Protein AF-A0A7S2MLI5-F1 (afdb_monomer)

Sequence (222 aa):
LVSGPCREQRSAVAIRYRGVFVVCTHLDAYREVSRLAQLVDLASFIEEKHFGTESEKDEGNRTNESAGTTLSRSAKVVCPPSFEEGTGAKLNAVDKNVHAAACEPSIIGSAWGNVLICGDFNALRAKDYGEHEWADLHNRRAKAGIASATTVTQRLEACWGFKDCRSVAARAEGSVPTSIHGARVDYFWASPRFLRRFNVMRVAHVNFVERVTDHSLILCDV

Radius of gyration: 20.19 Å; Cα contacts (8 Å, |Δi|>4): 301; chains: 1; bounding box: 56×49×63 Å

Mean predicted aligned error: 10.04 Å

pLDDT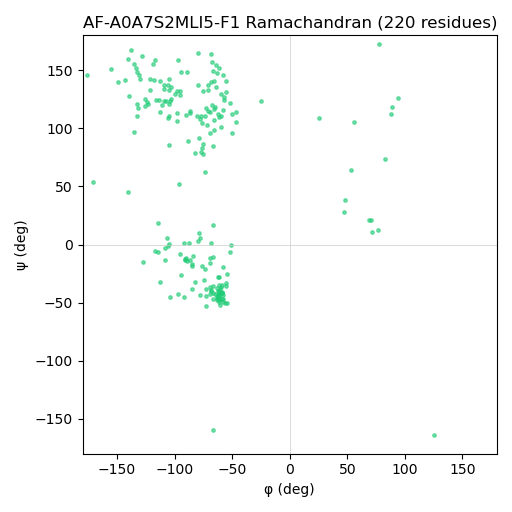: mean 78.55, std 23.34, range [30.78, 98.75]

Solvent-accessible surface area (backbone atoms only — not comparable to full-atom values): 13524 Å² total; per-residue (Å²): 134,85,82,68,86,77,85,83,79,63,63,55,52,75,50,80,56,98,83,31,40,40,33,42,37,55,40,45,62,55,44,67,70,55,28,52,52,52,51,52,52,49,52,54,49,50,52,54,63,67,60,64,66,72,72,78,75,68,86,78,82,79,87,80,87,81,95,73,89,80,84,82,81,83,79,79,84,76,79,77,80,84,79,80,80,79,82,80,88,80,91,68,80,83,74,87,68,71,67,79,69,78,68,72,80,58,86,50,52,79,65,55,54,35,34,37,39,32,41,40,52,43,32,31,56,71,91,80,48,56,78,66,57,43,54,53,42,44,55,53,30,50,77,72,65,29,55,81,42,38,65,63,47,49,42,39,40,74,50,48,45,28,40,54,40,56,82,64,21,78,37,69,41,64,64,78,45,29,34,79,76,65,39,43,28,60,49,46,35,32,23,62,51,26,60,76,77,44,58,43,52,32,22,37,39,45,77,56,68,78,86,81,45,65,49,38,50,76,48,77,43,100

Secondary structure (DSSP, 8-state):
----------SEEEEEETTEEEEEEE--SS-HHHHHHHHHHHHHHHHHHHHTTSSTTSTTS--S--------------PPPPP---------S--TTS--------GGGGT--SEEEEEE-----GGGS-HHHHHHHHHHHHHTT-----HHHHIIIIIS--EEHHHH-SEEES-S--BTTS---EEEEE-HHHHTT----EEEEEPPPTTT-SBPEEEEE-

Organism: NCBI:txid3111310

InterPro domains:
  IPR036691 Endonuclease/exonuclease/phosphatase superfamily [G3DSA:3.60.10.10] (6-222)
  IPR036691 Endonuclease/exonuclease/phosphatase superfamily [SSF56219] (4-220)

Foldseek 3Di:
DDDDPPPPPLQWDWDQDPQEIEIEGAFDQFDPVRLVVSLVVVVVVQCCVVPVPVPPPPPPDDDDDDDDDDDDDDDDPDDDDDDPPDDDDDPDDDCPPPDPPPLPQDVQQPVDTFYKYWYFSSEAAPVLDDPVRLVVLCVLCVVVNGHHHHNSVCCLCPRNVWDFLCVQEPEEEDQCDFFLSSGNRITMTTRPNNVVPDGFHYWYFADDDCVPDRGTDIDTDD

Structure (mmCIF, N/CA/C/O backbone):
data_AF-A0A7S2MLI5-F1
#
_entry.id   AF-A0A7S2MLI5-F1
#
loop_
_atom_site.group_PDB
_atom_site.id
_atom_site.type_symbol
_atom_site.label_atom_id
_atom_site.label_alt_id
_atom_site.label_comp_id
_atom_site.label_asym_id
_atom_site.label_entity_id
_atom_site.label_seq_id
_atom_site.pdbx_PDB_ins_code
_atom_site.Cartn_x
_atom_site.Cartn_y
_atom_site.Cartn_z
_atom_site.occupancy
_atom_site.B_iso_or_equiv
_atom_site.auth_seq_id
_atom_site.auth_comp_id
_atom_site.auth_asym_id
_atom_site.auth_atom_id
_atom_site.pdbx_PDB_model_num
ATOM 1 N N . LEU A 1 1 ? -22.831 32.450 -4.270 1.00 37.41 1 LEU A N 1
ATOM 2 C CA . LEU A 1 1 ? -22.193 31.301 -3.592 1.00 37.41 1 LEU A CA 1
ATOM 3 C C . LEU A 1 1 ? -20.713 31.620 -3.473 1.00 37.41 1 LEU A C 1
ATOM 5 O O . LEU A 1 1 ? -20.022 31.622 -4.480 1.00 37.41 1 LEU A O 1
ATOM 9 N N . VAL A 1 2 ? -20.272 32.039 -2.288 1.00 30.94 2 VAL A N 1
ATOM 10 C CA . VAL A 1 2 ? -18.869 32.382 -2.033 1.00 30.94 2 VAL A CA 1
ATOM 11 C C . VAL A 1 2 ? -18.111 31.068 -1.873 1.00 30.94 2 VAL A C 1
ATOM 13 O O . VAL A 1 2 ? -18.307 30.360 -0.889 1.00 30.94 2 VAL A O 1
ATOM 16 N N . SER A 1 3 ? -17.297 30.713 -2.864 1.00 35.22 3 SER A N 1
ATOM 17 C CA . SER A 1 3 ? -16.332 29.622 -2.762 1.00 35.22 3 SER A CA 1
ATOM 18 C C . SER A 1 3 ? -15.230 30.051 -1.794 1.00 35.22 3 SER A C 1
ATOM 20 O O . SER A 1 3 ? -14.306 30.775 -2.169 1.00 35.22 3 SER A O 1
ATOM 22 N N . GLY A 1 4 ? -15.351 29.658 -0.527 1.00 36.12 4 GLY A N 1
ATOM 23 C CA . GLY A 1 4 ? -14.218 29.706 0.394 1.00 36.12 4 GLY A CA 1
ATOM 24 C C . GLY A 1 4 ? -13.095 28.792 -0.117 1.00 36.12 4 GLY A C 1
ATOM 25 O O . GLY A 1 4 ? -13.385 27.821 -0.821 1.00 36.12 4 GLY A O 1
ATOM 26 N N . PRO A 1 5 ? -11.819 29.074 0.200 1.00 34.34 5 PRO A N 1
ATOM 27 C CA . PRO A 1 5 ? -10.723 28.202 -0.193 1.00 34.34 5 PRO A CA 1
ATOM 28 C C . PRO A 1 5 ? -10.929 26.836 0.463 1.00 34.34 5 PRO A C 1
ATOM 30 O O . PRO A 1 5 ? -10.804 26.693 1.680 1.00 34.34 5 PRO A O 1
ATOM 33 N N . CYS A 1 6 ? -11.254 25.832 -0.351 1.00 34.91 6 CYS A N 1
ATOM 34 C CA . CYS A 1 6 ? -11.138 24.441 0.041 1.00 34.91 6 CYS A CA 1
ATOM 35 C C . CYS A 1 6 ? -9.657 24.227 0.383 1.00 34.91 6 CYS A C 1
ATOM 37 O O . CYS A 1 6 ? -8.818 24.143 -0.511 1.00 34.91 6 CYS A O 1
ATOM 39 N N . ARG A 1 7 ? -9.294 24.217 1.673 1.00 37.19 7 ARG A N 1
ATOM 40 C CA . ARG A 1 7 ? -7.981 23.726 2.118 1.00 37.19 7 ARG A CA 1
ATOM 41 C C . ARG A 1 7 ? -7.993 22.202 2.008 1.00 37.19 7 ARG A C 1
ATOM 43 O O . ARG A 1 7 ? -7.905 21.486 3.000 1.00 37.19 7 ARG A O 1
ATOM 50 N N . GLU A 1 8 ? -8.163 21.716 0.787 1.00 43.38 8 GLU A N 1
ATOM 51 C CA . GLU A 1 8 ? -8.045 20.315 0.424 1.00 43.38 8 GLU A CA 1
ATOM 52 C C . GLU A 1 8 ? -6.560 20.031 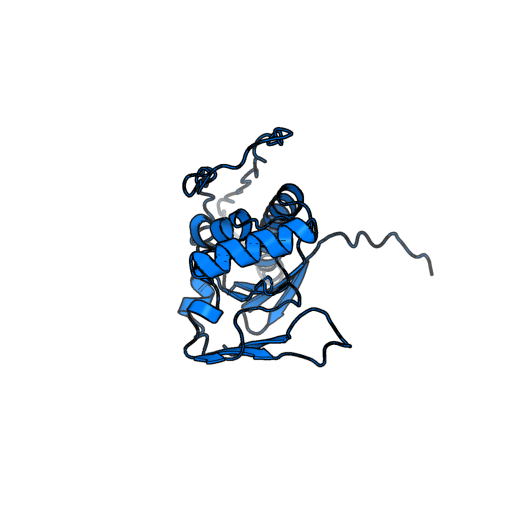0.233 1.00 43.38 8 GLU A C 1
ATOM 54 O O . GLU A 1 8 ? -6.007 20.072 -0.859 1.00 43.38 8 GLU A O 1
ATOM 59 N N . GLN A 1 9 ? -5.873 19.861 1.356 1.00 47.22 9 GLN A N 1
ATOM 60 C CA . GLN A 1 9 ? -4.480 19.435 1.354 1.00 47.22 9 GLN A CA 1
ATOM 61 C C . GLN A 1 9 ? -4.239 18.452 2.494 1.00 47.22 9 GLN A C 1
ATOM 63 O O . GLN A 1 9 ? -3.285 18.552 3.256 1.00 47.22 9 GLN A O 1
ATOM 68 N N . ARG A 1 10 ? -5.154 17.494 2.641 1.00 58.97 10 ARG A N 1
ATOM 69 C CA . ARG A 1 10 ? -4.856 16.242 3.328 1.00 58.97 10 ARG A CA 1
ATOM 70 C C . ARG A 1 10 ? -4.908 15.180 2.244 1.00 58.97 10 ARG A C 1
ATOM 72 O O . ARG A 1 10 ? -5.964 14.949 1.670 1.00 58.97 10 ARG A O 1
ATOM 79 N N . SER A 1 11 ? -3.769 14.568 1.943 1.00 83.50 11 SER A N 1
ATOM 80 C CA . SER A 1 11 ? -3.612 13.505 0.940 1.00 83.50 11 SER A CA 1
ATOM 81 C C . SER A 1 11 ? -4.335 12.203 1.313 1.00 83.50 11 SER A C 1
ATOM 83 O O . SER A 1 11 ? -4.016 11.149 0.772 1.00 83.50 11 SER A O 1
ATOM 85 N N . ALA A 1 12 ? -5.276 12.267 2.260 1.00 90.88 12 ALA A N 1
ATOM 86 C CA . ALA A 1 12 ? -5.985 11.137 2.810 1.00 90.88 12 ALA A CA 1
ATOM 87 C C . ALA A 1 12 ? -7.455 11.464 3.101 1.00 90.88 12 ALA A C 1
ATOM 89 O O . ALA A 1 12 ? -7.792 12.532 3.616 1.00 90.88 12 ALA A O 1
ATOM 90 N N . VAL A 1 13 ? -8.316 10.489 2.827 1.00 93.19 13 VAL A N 1
ATOM 91 C CA . VAL A 1 13 ? -9.743 10.484 3.160 1.00 93.19 13 VAL A CA 1
ATOM 92 C C . VAL A 1 13 ? -9.993 9.318 4.104 1.00 93.19 13 VAL A C 1
ATOM 94 O O . VAL A 1 13 ? -9.421 8.246 3.927 1.00 93.19 13 VAL A O 1
ATOM 97 N N . ALA A 1 14 ? -10.855 9.499 5.103 1.00 94.19 14 ALA A N 1
ATOM 98 C CA . ALA A 1 14 ? -11.204 8.420 6.016 1.00 94.19 14 ALA A CA 1
ATOM 99 C C . ALA A 1 14 ? -12.702 8.290 6.243 1.00 94.19 14 ALA A C 1
ATOM 101 O O . ALA A 1 14 ? -13.439 9.275 6.265 1.00 94.19 14 ALA A O 1
ATOM 102 N N . ILE A 1 15 ? -13.124 7.052 6.475 1.00 95.00 15 ILE A N 1
ATOM 103 C CA . ILE A 1 15 ? -14.485 6.694 6.854 1.00 95.00 15 ILE A CA 1
ATOM 104 C C . ILE A 1 15 ? -14.454 5.719 8.029 1.00 95.00 15 ILE A C 1
ATOM 106 O O . ILE A 1 15 ? -13.517 4.935 8.198 1.00 95.00 15 ILE A O 1
ATOM 110 N N . ARG A 1 16 ? -15.512 5.732 8.841 1.00 94.00 16 ARG A N 1
ATOM 111 C CA . ARG A 1 16 ? -15.741 4.704 9.857 1.00 94.00 16 ARG A CA 1
ATOM 112 C C . ARG A 1 16 ? -16.843 3.776 9.367 1.00 94.00 16 ARG A C 1
ATOM 114 O O . ARG A 1 16 ? -17.965 4.218 9.140 1.00 94.00 16 ARG A O 1
ATOM 121 N N . TYR A 1 17 ? -16.541 2.491 9.238 1.00 92.06 17 TYR A N 1
ATOM 122 C CA . TYR A 1 17 ? -17.495 1.483 8.787 1.00 92.06 17 TYR A CA 1
ATOM 123 C C . TYR A 1 17 ? -17.440 0.262 9.701 1.00 92.06 17 TYR A C 1
ATOM 125 O O . TYR A 1 17 ? -16.388 -0.344 9.874 1.00 92.06 17 TYR A O 1
ATOM 133 N N . ARG A 1 18 ? -18.570 -0.084 10.334 1.00 92.62 18 ARG A N 1
ATOM 134 C CA . ARG A 1 18 ? -18.704 -1.251 11.235 1.00 92.62 18 ARG A CA 1
ATOM 135 C C . ARG A 1 18 ? -17.594 -1.373 12.298 1.00 92.62 18 ARG A C 1
ATOM 137 O O . ARG A 1 18 ? -17.139 -2.465 12.623 1.00 92.62 18 ARG A O 1
ATOM 144 N N . GLY A 1 19 ? -17.160 -0.243 12.859 1.00 91.06 19 GLY A N 1
ATOM 145 C CA . GLY A 1 19 ? -16.103 -0.209 13.878 1.00 91.06 19 GLY A CA 1
ATOM 146 C C . GLY A 1 19 ? -14.680 -0.397 13.337 1.00 91.06 19 GLY A C 1
ATOM 147 O O . GLY A 1 19 ? -13.764 -0.611 14.133 1.00 91.06 19 GLY A O 1
ATOM 148 N N . VAL A 1 20 ? -14.499 -0.312 12.017 1.00 95.62 20 VAL A N 1
ATOM 149 C CA . VAL A 1 20 ? -13.213 -0.186 11.322 1.00 95.62 20 VAL A CA 1
ATOM 150 C C . VAL A 1 20 ? -13.042 1.261 10.874 1.00 95.62 20 VAL A C 1
ATOM 152 O O . VAL A 1 20 ? -13.979 1.873 10.356 1.00 95.62 20 VAL A O 1
ATOM 155 N N . PHE A 1 21 ? -11.851 1.808 11.077 1.00 96.06 21 PHE A N 1
ATOM 156 C CA . PHE A 1 21 ? -11.442 3.100 10.550 1.00 96.06 21 PHE A CA 1
ATOM 157 C C . PHE A 1 21 ? -10.633 2.870 9.272 1.00 96.06 21 PHE A C 1
ATOM 159 O O . PHE A 1 21 ? -9.507 2.377 9.328 1.00 96.06 21 PHE A O 1
ATOM 166 N N . VAL A 1 22 ? -11.245 3.157 8.124 1.00 96.88 22 VAL A N 1
ATOM 167 C CA . VAL A 1 22 ? -10.640 2.953 6.804 1.00 96.88 22 VAL A CA 1
ATOM 168 C C . VAL A 1 22 ? -10.097 4.281 6.313 1.00 96.88 22 VAL A C 1
ATOM 170 O O . VAL A 1 22 ? -10.823 5.274 6.314 1.00 96.88 22 VAL A O 1
ATOM 173 N N . VAL A 1 23 ? -8.839 4.293 5.887 1.00 96.75 23 VAL A N 1
ATOM 174 C CA . VAL A 1 23 ? -8.132 5.487 5.429 1.00 96.75 23 VAL A CA 1
ATOM 175 C C . VAL A 1 23 ? -7.578 5.222 4.039 1.00 96.75 23 VAL A C 1
ATOM 177 O O . VAL A 1 23 ? -6.766 4.324 3.871 1.00 96.75 23 VAL A O 1
ATOM 180 N N . CYS A 1 24 ? -8.002 5.994 3.047 1.00 97.19 24 CYS A N 1
ATOM 181 C CA . CYS A 1 24 ? -7.422 5.975 1.710 1.00 97.19 24 CYS A CA 1
ATOM 182 C C . CYS A 1 24 ? -6.420 7.125 1.599 1.00 97.19 24 CYS A C 1
ATOM 184 O O . CYS A 1 24 ? -6.764 8.239 1.989 1.00 97.19 24 CYS A O 1
ATOM 186 N N . THR A 1 25 ? -5.211 6.880 1.102 1.00 96.38 25 THR A N 1
ATOM 187 C CA . THR A 1 25 ? -4.156 7.891 0.955 1.00 96.38 25 THR A CA 1
ATOM 188 C C . THR A 1 25 ? -3.472 7.796 -0.405 1.00 96.38 25 THR A C 1
ATOM 190 O O . THR A 1 25 ? -3.444 6.732 -1.019 1.00 96.38 25 THR A O 1
ATOM 193 N N . HIS A 1 26 ? -2.895 8.903 -0.859 1.00 95.69 26 HIS A N 1
ATOM 194 C CA . HIS A 1 26 ? -2.026 8.943 -2.030 1.00 95.69 26 HIS A CA 1
ATOM 195 C C . HIS A 1 26 ? -0.748 9.713 -1.690 1.00 95.69 26 HIS A C 1
ATOM 197 O O . HIS A 1 26 ? -0.800 10.904 -1.373 1.00 95.69 26 HIS A O 1
ATOM 203 N N . LEU A 1 27 ? 0.407 9.049 -1.746 1.00 94.25 27 LEU A N 1
ATOM 204 C CA . LEU A 1 27 ? 1.700 9.656 -1.424 1.00 94.25 27 LEU A CA 1
ATOM 205 C C . LEU A 1 27 ? 2.438 10.129 -2.685 1.00 94.25 27 LEU A C 1
ATOM 207 O O . LEU A 1 27 ? 2.176 9.675 -3.796 1.00 94.25 27 LEU A O 1
ATOM 211 N N . ASP A 1 28 ? 3.373 11.058 -2.503 1.00 91.06 28 ASP A N 1
ATOM 212 C CA . ASP A 1 28 ? 4.179 11.667 -3.561 1.00 91.06 28 ASP A CA 1
ATOM 213 C C . ASP A 1 28 ? 4.923 10.615 -4.406 1.00 91.06 28 ASP A C 1
ATOM 215 O O . ASP A 1 28 ? 5.600 9.723 -3.886 1.00 91.06 28 ASP A O 1
ATOM 219 N N . ALA A 1 29 ? 4.821 10.725 -5.730 1.00 87.06 29 ALA A N 1
ATOM 220 C CA . ALA A 1 29 ? 5.419 9.764 -6.652 1.00 87.06 29 ALA A CA 1
ATOM 221 C C . ALA A 1 29 ? 6.945 9.890 -6.770 1.00 87.06 29 ALA A C 1
ATOM 223 O O . ALA A 1 29 ? 7.651 8.895 -6.959 1.00 87.06 29 ALA A O 1
ATOM 224 N N . TYR A 1 30 ? 7.488 11.089 -6.597 1.00 85.69 30 TYR A N 1
ATOM 225 C CA . TYR A 1 30 ? 8.841 11.420 -7.028 1.00 85.69 30 TYR A CA 1
ATOM 226 C C . TYR A 1 30 ? 9.827 11.480 -5.865 1.00 85.69 30 TYR A C 1
ATOM 228 O O . TYR A 1 30 ? 10.917 10.911 -5.948 1.00 85.69 30 TYR A O 1
ATOM 236 N N . ARG A 1 31 ? 9.450 12.132 -4.763 1.00 88.69 31 ARG A N 1
ATOM 237 C CA . ARG A 1 31 ? 10.373 12.500 -3.684 1.00 88.69 31 ARG A CA 1
ATOM 238 C C . ARG A 1 31 ? 10.093 11.704 -2.420 1.00 88.69 31 ARG A C 1
ATOM 240 O O . ARG A 1 31 ? 9.033 11.815 -1.809 1.00 88.69 31 ARG A O 1
ATOM 247 N N . GLU A 1 32 ? 11.089 10.947 -1.971 1.00 89.56 32 GLU A N 1
ATOM 248 C CA . GLU A 1 32 ? 10.984 10.168 -0.735 1.00 89.56 32 GLU A CA 1
ATOM 249 C C . GLU A 1 32 ? 10.766 11.052 0.498 1.00 89.56 32 GLU A C 1
ATOM 251 O O . GLU A 1 32 ? 9.922 10.731 1.332 1.00 89.56 32 GLU A O 1
ATOM 256 N N . VAL A 1 33 ? 11.443 12.201 0.571 1.00 90.12 33 VAL A N 1
ATOM 257 C CA . VAL A 1 33 ? 11.261 13.174 1.660 1.00 90.12 33 VAL A CA 1
ATOM 258 C C . VAL A 1 33 ? 9.802 13.637 1.755 1.00 90.12 33 VAL A C 1
ATOM 260 O O . VAL A 1 33 ? 9.240 13.662 2.850 1.00 90.12 33 VAL A O 1
ATOM 263 N N . SER A 1 34 ? 9.158 13.925 0.616 1.00 91.25 34 SER A N 1
ATOM 264 C CA . SER A 1 34 ? 7.735 14.289 0.570 1.00 91.25 34 SER A CA 1
ATOM 265 C C . SER A 1 34 ? 6.845 13.150 1.070 1.00 91.25 34 SER A C 1
ATOM 267 O O . SER A 1 34 ? 5.982 13.383 1.916 1.00 91.25 34 SER A O 1
ATOM 269 N N . ARG A 1 35 ? 7.084 11.908 0.618 1.00 92.38 35 ARG A N 1
ATOM 270 C CA . ARG A 1 35 ? 6.324 10.732 1.081 1.00 92.38 35 ARG A CA 1
ATOM 271 C C . ARG A 1 35 ? 6.425 10.532 2.589 1.00 92.38 35 ARG A C 1
ATOM 273 O O . ARG A 1 35 ? 5.435 10.202 3.236 1.00 92.38 35 ARG A O 1
ATOM 280 N N . LEU A 1 36 ? 7.615 10.717 3.160 1.00 91.75 36 LEU A N 1
ATOM 281 C CA . LEU A 1 36 ? 7.835 10.562 4.598 1.00 91.75 36 LEU A CA 1
ATOM 282 C C . LEU A 1 36 ? 7.127 11.652 5.407 1.00 91.75 36 LEU A C 1
ATOM 284 O O . LEU A 1 36 ? 6.541 11.332 6.440 1.00 91.75 36 LEU A O 1
ATOM 288 N N . ALA A 1 37 ? 7.134 12.901 4.935 1.00 90.69 37 ALA A N 1
ATOM 289 C CA . ALA A 1 37 ? 6.366 13.979 5.556 1.00 90.69 37 ALA A CA 1
ATOM 290 C C . ALA A 1 37 ? 4.859 13.672 5.532 1.00 90.69 37 ALA A C 1
ATOM 292 O O . ALA A 1 37 ? 4.208 13.687 6.573 1.00 90.69 37 ALA A O 1
ATOM 293 N N . GLN A 1 38 ? 4.334 13.254 4.377 1.00 92.81 38 GLN A N 1
ATOM 294 C CA . GLN A 1 38 ? 2.931 12.855 4.234 1.00 92.81 38 GLN A CA 1
ATOM 295 C C . GLN A 1 38 ? 2.560 11.651 5.112 1.00 92.81 38 GLN A C 1
ATOM 297 O O . GLN A 1 38 ? 1.446 11.582 5.623 1.00 92.81 38 GLN A O 1
ATOM 302 N N . LEU A 1 39 ? 3.479 10.703 5.322 1.00 93.12 39 LEU A N 1
ATOM 303 C CA . LEU A 1 39 ? 3.259 9.577 6.231 1.00 93.12 39 LEU A CA 1
ATOM 304 C C . LEU A 1 39 ? 3.150 10.040 7.698 1.00 93.12 39 LEU A C 1
ATOM 306 O O . LEU A 1 39 ? 2.358 9.487 8.458 1.00 93.12 39 LEU A O 1
ATOM 310 N N . VAL A 1 40 ? 3.912 11.059 8.105 1.00 91.38 40 VAL A N 1
ATOM 311 C CA . VAL A 1 40 ? 3.800 11.670 9.444 1.00 91.38 40 VAL A CA 1
ATOM 312 C C . VAL A 1 40 ? 2.481 12.436 9.592 1.00 91.38 40 VAL A C 1
ATOM 314 O O . VAL A 1 40 ? 1.796 12.291 10.610 1.00 91.38 40 VAL A O 1
ATOM 317 N N . ASP A 1 41 ? 2.079 13.183 8.564 1.00 90.62 41 ASP A N 1
ATOM 318 C CA . ASP A 1 41 ? 0.782 13.869 8.535 1.00 90.62 41 ASP A CA 1
ATOM 319 C C . ASP A 1 41 ? -0.379 12.866 8.607 1.00 90.62 41 ASP A C 1
ATOM 321 O O . ASP A 1 41 ? -1.349 13.081 9.336 1.00 90.62 41 ASP A O 1
ATOM 325 N N . LEU A 1 42 ? -0.255 11.728 7.914 1.00 92.25 42 LEU A N 1
ATOM 326 C CA . LEU A 1 42 ? -1.224 10.635 7.949 1.00 92.25 42 LEU A CA 1
ATOM 327 C C . LEU A 1 42 ? -1.372 10.045 9.355 1.00 92.25 42 LEU A C 1
ATOM 329 O O . LEU A 1 42 ? -2.496 9.817 9.795 1.00 92.25 42 LEU A O 1
ATOM 333 N N . ALA A 1 43 ? -0.268 9.818 10.075 1.00 91.56 43 ALA A N 1
ATOM 334 C CA . ALA A 1 43 ? -0.327 9.348 11.461 1.00 91.56 43 ALA A CA 1
ATOM 335 C C . ALA A 1 43 ? -1.118 10.319 12.343 1.00 91.56 43 ALA A C 1
ATOM 337 O O . ALA A 1 43 ? -2.060 9.914 13.022 1.00 91.56 43 ALA A O 1
ATOM 338 N N . SER A 1 44 ? -0.779 11.607 12.254 1.00 90.00 44 SER A N 1
ATOM 339 C CA . SER A 1 44 ? -1.427 12.671 13.028 1.00 90.00 44 SER A CA 1
ATOM 340 C C . SER A 1 44 ? -2.920 12.770 12.696 1.00 90.00 44 SER A C 1
ATOM 342 O O . SER A 1 44 ? -3.762 12.904 13.582 1.00 90.00 44 SER A O 1
ATOM 344 N N . PHE A 1 45 ? -3.270 12.633 11.414 1.00 90.25 45 PHE A N 1
ATOM 345 C CA . PHE A 1 45 ? -4.653 12.587 10.947 1.00 90.25 45 PHE A CA 1
ATOM 346 C C . PHE A 1 45 ? -5.429 11.392 11.517 1.00 90.25 45 PHE A C 1
ATOM 348 O O . PHE A 1 45 ? -6.576 11.549 11.946 1.00 90.25 45 PHE A O 1
ATOM 355 N N . ILE A 1 46 ? -4.819 10.203 11.535 1.00 90.81 46 ILE A N 1
ATOM 356 C CA . ILE A 1 46 ? -5.441 9.001 12.098 1.00 90.81 46 ILE A CA 1
ATOM 357 C C . ILE A 1 46 ? -5.685 9.190 13.592 1.00 90.81 46 ILE A C 1
ATOM 359 O O . ILE A 1 46 ? -6.780 8.886 14.054 1.00 90.81 46 ILE A O 1
ATOM 363 N N . GLU A 1 47 ? -4.719 9.721 14.338 1.00 88.69 47 GLU A N 1
ATOM 364 C CA . GLU A 1 47 ? -4.876 9.987 15.770 1.00 88.69 47 GLU A CA 1
ATOM 365 C C . GLU A 1 47 ? -6.009 10.988 16.045 1.00 88.69 47 GLU A C 1
ATOM 367 O O . GLU A 1 47 ? -6.913 10.690 16.830 1.00 88.69 47 GLU A O 1
ATOM 372 N N . GLU A 1 48 ? -6.020 12.123 15.337 1.00 88.12 48 GLU A N 1
ATOM 373 C CA . GLU A 1 48 ? -7.049 13.166 15.460 1.00 88.12 48 GLU A CA 1
ATOM 374 C C . GLU A 1 48 ? -8.459 12.585 15.250 1.00 88.12 48 GLU A C 1
ATOM 376 O O . GLU A 1 48 ? -9.364 12.784 16.063 1.00 88.12 48 GLU A O 1
ATOM 381 N N . LYS A 1 49 ? -8.659 11.828 14.164 1.00 85.62 49 LYS A N 1
ATOM 382 C CA . LYS A 1 49 ? -9.985 11.328 13.770 1.00 85.62 49 LYS A CA 1
ATOM 383 C C . LYS A 1 49 ? -10.414 10.063 14.503 1.00 85.62 49 LYS A C 1
ATOM 385 O O . LYS A 1 49 ? -11.611 9.863 14.734 1.00 85.62 49 LYS A O 1
ATOM 390 N N . HIS A 1 50 ? -9.471 9.195 14.854 1.00 82.06 50 HIS A N 1
ATOM 391 C CA . HIS A 1 50 ? -9.783 7.949 15.539 1.00 82.06 50 HIS A CA 1
ATOM 392 C C . HIS A 1 50 ? -10.173 8.202 16.999 1.00 82.06 50 HIS A C 1
ATOM 394 O O . HIS A 1 50 ? -11.169 7.634 17.452 1.00 82.06 50 HIS A O 1
ATOM 400 N N . PHE A 1 51 ? -9.432 9.061 17.711 1.00 79.12 51 PHE A N 1
ATOM 401 C CA . PHE A 1 51 ? -9.633 9.304 19.144 1.00 79.12 51 PHE A CA 1
ATOM 402 C C . PHE A 1 51 ? -10.543 10.499 19.452 1.00 79.12 51 PHE A C 1
ATOM 404 O O . PHE A 1 51 ? -11.220 10.484 20.474 1.00 79.12 51 PHE A O 1
ATOM 411 N N . GLY A 1 52 ? -10.639 11.496 18.566 1.00 72.81 52 GLY A N 1
ATOM 412 C CA . GLY A 1 52 ? -11.452 12.695 18.817 1.00 72.81 52 GLY A CA 1
ATOM 413 C C . GLY A 1 52 ? -12.971 12.474 18.822 1.00 72.81 52 GLY A C 1
ATOM 414 O O . GLY A 1 52 ? -13.712 13.359 19.226 1.00 72.81 52 GLY A O 1
ATOM 415 N N . THR A 1 53 ? -13.463 11.311 18.384 1.00 60.97 53 THR A N 1
ATOM 416 C CA . THR A 1 53 ? -14.910 11.048 18.246 1.00 60.97 53 THR A CA 1
ATOM 417 C C . THR A 1 53 ? -15.551 10.349 19.447 1.00 60.97 53 THR A C 1
ATOM 419 O O . THR A 1 53 ? -16.775 10.232 19.483 1.00 60.97 53 THR A O 1
ATOM 422 N N . GLU A 1 54 ? -14.773 9.885 20.431 1.00 63.31 54 GLU A N 1
ATOM 423 C CA . GLU A 1 54 ? -15.335 9.218 21.620 1.00 63.31 54 GLU A CA 1
ATOM 424 C C . GLU A 1 54 ? -15.771 10.200 22.719 1.00 63.31 54 GLU A C 1
ATOM 426 O O . GLU A 1 54 ? -16.583 9.836 23.563 1.00 63.31 54 GLU A O 1
ATOM 431 N N . SER A 1 55 ? -15.318 11.456 22.685 1.00 58.47 55 SER A N 1
ATOM 432 C CA . SER A 1 55 ? -15.610 12.454 23.724 1.00 58.47 55 SER A CA 1
ATOM 433 C C . SER A 1 55 ? -16.942 13.202 23.566 1.00 58.47 55 SER A C 1
ATOM 435 O O . SER A 1 55 ? -17.433 13.747 24.545 1.00 58.47 55 SER A O 1
ATOM 437 N N . GLU A 1 56 ? -17.569 13.220 22.385 1.00 57.91 56 GLU A N 1
ATOM 438 C CA . GLU A 1 56 ? -18.750 14.077 22.129 1.00 57.91 56 GLU A CA 1
ATOM 439 C C . GLU A 1 56 ? -20.115 13.410 22.395 1.00 57.91 56 GLU A C 1
ATOM 441 O O . GLU A 1 56 ? -21.154 14.031 22.183 1.00 57.91 56 GLU A O 1
ATOM 446 N N . LYS A 1 57 ? -20.164 12.150 22.852 1.00 56.84 57 LYS A N 1
ATOM 447 C CA . LYS A 1 57 ? -21.444 11.436 23.068 1.00 56.84 57 LYS A CA 1
ATOM 448 C C . LYS A 1 57 ? -21.873 11.257 24.523 1.00 56.84 57 LYS A C 1
ATOM 450 O O . LYS A 1 57 ? -22.966 10.744 24.741 1.00 56.84 57 LYS A O 1
ATOM 455 N N . ASP A 1 58 ? -21.081 11.721 25.488 1.00 56.66 58 ASP A N 1
ATOM 456 C CA . ASP A 1 58 ? -21.387 11.560 26.920 1.00 56.66 58 ASP A CA 1
ATOM 457 C C . ASP A 1 58 ? -21.898 12.838 27.619 1.00 56.66 58 ASP A C 1
ATOM 459 O O . ASP A 1 58 ? -22.269 12.786 28.791 1.00 56.66 58 ASP A O 1
ATOM 463 N N . GLU A 1 59 ? -22.033 13.972 26.920 1.00 55.72 59 GLU A N 1
ATOM 464 C CA . GLU A 1 59 ? -22.564 15.223 27.509 1.00 55.72 59 GLU A CA 1
ATOM 465 C C . GLU A 1 59 ? -24.100 15.270 27.637 1.00 55.72 59 GLU A C 1
ATOM 467 O O . GLU A 1 59 ? -24.688 16.297 27.968 1.00 55.72 59 GLU A O 1
ATOM 472 N N . GLY A 1 60 ? -24.775 14.141 27.418 1.00 54.66 60 GLY A N 1
ATOM 473 C CA . GLY A 1 60 ? -26.229 14.079 27.339 1.00 54.66 60 GLY A CA 1
ATOM 474 C C . GLY A 1 60 ? -26.976 13.457 28.516 1.00 54.66 60 GLY A C 1
ATOM 475 O O . GLY A 1 60 ? -28.170 13.272 28.332 1.00 54.66 60 GLY A O 1
ATOM 476 N N . ASN A 1 61 ? -26.369 13.068 29.656 1.00 55.59 61 ASN A N 1
ATOM 477 C CA . ASN A 1 61 ? -27.155 12.662 30.848 1.00 55.59 61 ASN A CA 1
ATOM 478 C C . ASN A 1 61 ? -26.366 12.449 32.170 1.00 55.59 61 ASN A C 1
ATOM 480 O O . ASN A 1 61 ? -26.474 11.382 32.780 1.00 55.59 61 ASN A O 1
ATOM 484 N N . ARG A 1 62 ? -25.563 13.408 32.657 1.00 51.03 62 ARG A N 1
ATOM 485 C CA . ARG A 1 62 ? -24.985 13.301 34.019 1.00 51.03 62 ARG A CA 1
ATOM 486 C C . ARG A 1 62 ? -25.064 14.600 34.810 1.00 51.03 62 ARG A C 1
ATOM 488 O O . ARG A 1 62 ? -24.187 15.452 34.742 1.00 51.03 62 ARG A O 1
ATOM 495 N N . THR A 1 63 ? -26.100 14.692 35.635 1.00 58.97 63 THR A N 1
ATOM 496 C CA . THR A 1 63 ? -26.047 15.435 36.893 1.00 58.97 63 THR A CA 1
ATOM 497 C C . THR A 1 63 ? -25.256 14.633 37.933 1.00 58.97 63 THR A C 1
ATOM 499 O O . THR A 1 63 ? -25.558 13.463 38.161 1.00 58.97 63 THR A O 1
ATOM 502 N N . ASN A 1 64 ? -24.331 15.332 38.593 1.00 50.47 64 ASN A N 1
ATOM 503 C CA . ASN A 1 64 ? -23.687 15.064 39.887 1.00 50.47 64 ASN A CA 1
ATOM 504 C C . ASN A 1 64 ? -22.408 14.197 39.947 1.00 50.47 64 ASN A C 1
ATOM 506 O O . ASN A 1 64 ? -22.416 12.986 39.768 1.00 50.47 64 ASN A O 1
ATOM 510 N N . GLU A 1 65 ? -21.336 14.917 40.309 1.00 53.41 65 GLU A N 1
ATOM 511 C CA . GLU A 1 65 ? -20.238 14.583 41.231 1.00 53.41 65 GLU A CA 1
ATOM 512 C C . GLU A 1 65 ? -19.410 13.304 41.004 1.00 53.41 65 GLU A C 1
ATOM 514 O O . GLU A 1 65 ? -19.772 12.203 41.400 1.00 53.41 65 GLU A O 1
ATOM 519 N N . SER A 1 66 ? -18.177 13.478 40.518 1.00 45.72 66 SER A N 1
ATOM 520 C CA . SER A 1 66 ? -16.970 13.178 41.315 1.00 45.72 66 SER A CA 1
ATOM 521 C C . SER A 1 66 ? -15.693 13.561 40.556 1.00 45.72 66 SER A C 1
ATOM 523 O O . SER A 1 66 ? -15.621 13.502 39.330 1.00 45.72 66 SER A O 1
ATOM 525 N N . ALA A 1 67 ? -14.690 14.007 41.312 1.00 52.22 67 ALA A N 1
ATOM 526 C CA . ALA A 1 67 ? -13.393 14.456 40.826 1.00 52.22 67 ALA A CA 1
ATOM 527 C C . ALA A 1 67 ? -12.594 13.303 40.189 1.00 52.22 67 ALA A C 1
ATOM 529 O O . ALA A 1 67 ? -12.215 12.352 40.870 1.00 52.22 67 ALA A O 1
ATOM 530 N N . GLY A 1 68 ? -12.312 13.411 38.889 1.00 38.50 68 GLY A N 1
ATOM 531 C CA . GLY A 1 68 ? -11.493 12.464 38.131 1.00 38.50 68 GLY A CA 1
ATOM 532 C C . GLY A 1 68 ? -10.344 13.175 37.422 1.00 38.50 68 GLY A C 1
ATOM 533 O O . GLY A 1 68 ? -10.550 14.133 36.685 1.00 38.50 68 GLY A O 1
ATOM 534 N N . THR A 1 69 ? -9.123 12.714 37.676 1.00 39.53 69 THR A N 1
ATOM 535 C CA . THR A 1 69 ? -7.856 13.256 37.177 1.00 39.53 69 THR A CA 1
ATOM 536 C C . THR A 1 69 ? -7.752 13.186 35.648 1.00 39.53 69 THR A C 1
ATOM 538 O O . THR A 1 69 ? -7.618 12.107 35.073 1.00 39.53 69 THR A O 1
ATOM 541 N N . THR A 1 70 ? -7.752 14.342 34.982 1.00 31.91 70 THR A N 1
ATOM 542 C CA . THR A 1 70 ? -7.539 14.456 33.532 1.00 31.91 70 THR A CA 1
ATOM 543 C C . THR A 1 70 ? -6.057 14.273 33.191 1.00 31.91 70 THR A C 1
ATOM 545 O O . THR A 1 70 ? -5.240 15.171 33.390 1.00 31.91 70 THR A O 1
ATOM 548 N N . LEU A 1 71 ? -5.690 13.108 32.653 1.00 36.38 71 LEU A N 1
ATOM 549 C CA . LEU A 1 71 ? -4.372 12.873 32.056 1.00 36.38 71 LEU A CA 1
ATOM 550 C C . LEU A 1 71 ? -4.333 13.475 30.645 1.00 36.38 71 LEU A C 1
ATOM 552 O O . LEU A 1 71 ? -4.682 12.826 29.661 1.00 36.38 71 LEU A O 1
ATOM 556 N N . SER A 1 72 ? -3.894 14.730 30.554 1.00 31.77 72 SER A N 1
ATOM 557 C CA . SER A 1 72 ? -3.560 15.380 29.284 1.00 31.77 72 SER A CA 1
ATOM 558 C C . SER A 1 72 ? -2.294 14.747 28.697 1.00 31.77 72 SER A C 1
ATOM 560 O O . SER A 1 72 ? -1.214 14.834 29.282 1.00 31.77 72 SER A O 1
ATOM 562 N N . ARG A 1 73 ? -2.420 14.069 27.551 1.00 39.06 73 ARG A N 1
ATOM 563 C CA . ARG A 1 73 ? -1.291 13.501 26.799 1.00 39.06 73 ARG A CA 1
ATOM 564 C C . ARG A 1 73 ? -1.012 14.354 25.566 1.00 39.06 73 ARG A C 1
ATOM 566 O O . ARG A 1 73 ? -1.469 14.041 24.474 1.00 39.06 73 ARG A O 1
ATOM 573 N N . SER A 1 74 ? -0.220 15.407 25.737 1.00 31.83 74 SER A N 1
ATOM 574 C CA . SER A 1 74 ? 0.398 16.122 24.616 1.00 31.83 74 SER A CA 1
ATOM 575 C C . SER A 1 74 ? 1.736 15.465 24.278 1.00 31.83 74 SER A C 1
ATOM 577 O O . SER A 1 74 ? 2.772 15.838 24.825 1.00 31.83 74 SER A O 1
ATOM 579 N N . ALA A 1 75 ? 1.729 14.467 23.393 1.00 37.72 75 ALA A N 1
ATOM 580 C CA . ALA A 1 75 ? 2.959 13.991 22.767 1.00 37.72 75 ALA A CA 1
ATOM 581 C C . ALA A 1 75 ? 3.305 14.946 21.616 1.00 37.72 75 ALA A C 1
ATOM 583 O O . ALA A 1 75 ? 2.594 15.026 20.618 1.00 37.72 75 ALA A O 1
ATOM 584 N N . LYS A 1 76 ? 4.375 15.726 21.776 1.00 36.03 76 LYS A N 1
ATOM 585 C CA . LYS A 1 76 ? 4.866 16.629 20.733 1.00 36.03 76 LYS A CA 1
ATOM 586 C C . LYS A 1 76 ? 5.610 15.782 19.699 1.00 36.03 76 LYS A C 1
ATOM 588 O O . LYS A 1 76 ? 6.666 15.239 20.007 1.00 36.03 76 LYS A O 1
ATOM 593 N N . VAL A 1 77 ? 5.053 15.644 18.496 1.00 36.78 77 VAL A N 1
ATOM 594 C CA . VAL A 1 77 ? 5.746 15.011 17.365 1.00 36.78 77 VAL A CA 1
ATOM 595 C C . VAL A 1 77 ? 6.925 15.910 16.992 1.00 36.78 77 VAL A C 1
ATOM 597 O O . VAL A 1 77 ? 6.739 17.017 16.491 1.00 36.78 77 VAL A O 1
ATOM 600 N N . VAL A 1 78 ? 8.144 15.473 17.309 1.00 34.66 78 VAL A N 1
ATOM 601 C CA . VAL A 1 78 ? 9.375 16.159 16.902 1.00 34.66 78 VAL A CA 1
ATOM 602 C C . VAL A 1 78 ? 9.750 15.635 15.520 1.00 34.66 78 VAL A C 1
ATOM 604 O O . VAL A 1 78 ? 10.033 14.449 15.357 1.00 34.66 78 VAL A O 1
ATOM 607 N N . CYS A 1 79 ? 9.718 16.505 14.511 1.00 30.78 79 CYS A N 1
ATOM 608 C CA . CYS A 1 79 ? 10.231 16.171 13.186 1.00 30.78 79 CYS A CA 1
ATOM 609 C C . CYS A 1 79 ? 11.747 15.916 13.273 1.00 30.78 79 CYS A C 1
ATOM 611 O O . CYS A 1 79 ? 12.445 16.706 13.915 1.00 30.78 79 CYS A O 1
ATOM 613 N N . PRO A 1 80 ? 12.280 14.856 12.639 1.00 35.50 80 PRO A N 1
ATOM 614 C CA . PRO A 1 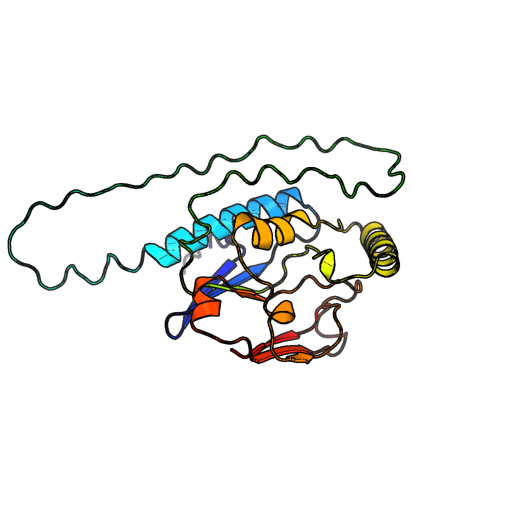80 ? 13.723 14.665 12.555 1.00 35.50 80 PRO A CA 1
ATOM 615 C C . PRO A 1 80 ? 14.374 15.795 11.735 1.00 35.50 80 PRO A C 1
ATOM 617 O O . PRO A 1 80 ? 13.702 16.407 10.897 1.00 35.50 80 PRO A O 1
ATOM 620 N N . PRO A 1 81 ? 15.669 16.087 11.964 1.00 33.59 81 PRO A N 1
ATOM 621 C CA . PRO A 1 81 ? 16.395 17.089 11.193 1.00 33.59 81 PRO A CA 1
ATOM 622 C C . PRO A 1 81 ? 16.385 16.742 9.699 1.00 33.59 81 PRO A C 1
ATOM 624 O O . PRO A 1 81 ? 16.402 15.573 9.311 1.00 33.59 81 PRO A O 1
ATOM 627 N N . SER A 1 82 ? 16.337 17.782 8.868 1.00 34.41 82 SER A N 1
ATOM 628 C CA . SER A 1 82 ? 16.384 17.702 7.409 1.00 34.41 82 SER A CA 1
ATOM 629 C C . SER A 1 82 ? 17.586 16.881 6.944 1.00 34.41 82 SER A C 1
ATOM 631 O O . SER A 1 82 ? 18.727 17.216 7.257 1.00 34.41 82 SER A O 1
ATOM 633 N N . PHE A 1 83 ? 17.320 15.810 6.199 1.00 38.56 83 PHE A N 1
ATOM 634 C CA . PHE A 1 83 ? 18.344 15.001 5.546 1.00 38.56 83 PHE A CA 1
ATOM 635 C C . PHE A 1 83 ? 18.898 15.800 4.359 1.00 38.56 83 PHE A C 1
ATOM 637 O O . PHE A 1 83 ? 18.141 16.143 3.449 1.00 38.56 83 PHE A O 1
ATOM 644 N N . GLU A 1 84 ? 20.188 16.137 4.372 1.00 35.22 84 GLU A N 1
ATOM 645 C CA . GLU A 1 84 ? 20.838 16.724 3.200 1.00 35.22 84 GLU A CA 1
ATOM 646 C C . GLU A 1 84 ? 21.049 15.624 2.151 1.00 35.22 84 GLU A C 1
ATOM 648 O O . GLU A 1 84 ? 21.826 14.688 2.348 1.00 35.22 84 GLU A O 1
ATOM 653 N N . GLU A 1 85 ? 20.314 15.707 1.040 1.00 41.97 85 GLU A N 1
ATOM 654 C CA . GLU A 1 85 ? 20.533 14.864 -0.137 1.00 41.97 85 GLU A CA 1
ATOM 655 C C . GLU A 1 85 ? 21.896 15.220 -0.747 1.00 41.97 85 GLU A C 1
ATOM 657 O O . GLU A 1 85 ? 22.040 16.196 -1.483 1.00 41.97 85 GLU A O 1
ATOM 662 N N . GLY A 1 86 ? 22.916 14.423 -0.420 1.00 36.75 86 GLY A N 1
ATOM 663 C CA . GLY A 1 86 ? 24.234 14.515 -1.036 1.00 36.75 86 GLY A CA 1
ATOM 664 C C . GLY A 1 86 ? 24.139 14.324 -2.550 1.00 36.75 86 GLY A C 1
ATOM 665 O O . GLY A 1 86 ? 23.771 13.259 -3.047 1.00 36.75 86 GLY A O 1
ATOM 666 N N . THR A 1 87 ? 24.477 15.369 -3.298 1.00 39.81 87 THR A N 1
ATOM 667 C CA . THR A 1 87 ? 24.523 15.349 -4.757 1.00 39.81 87 THR A CA 1
ATOM 668 C C . THR A 1 87 ? 25.702 14.517 -5.261 1.00 39.81 87 THR A C 1
ATOM 670 O O . THR A 1 87 ? 26.849 14.934 -5.142 1.00 39.81 87 THR A O 1
ATOM 673 N N . GLY A 1 88 ? 25.403 13.408 -5.938 1.00 38.97 88 GLY A N 1
ATOM 674 C CA . GLY A 1 88 ? 26.172 12.968 -7.104 1.00 38.97 88 GLY A CA 1
ATOM 675 C C . GLY A 1 88 ? 27.316 11.963 -6.899 1.00 38.97 88 GLY A C 1
ATOM 676 O O . GLY A 1 88 ? 28.320 12.236 -6.256 1.00 38.97 88 GLY A O 1
ATOM 677 N N . ALA A 1 89 ? 27.195 10.879 -7.674 1.00 42.72 89 ALA A N 1
ATOM 678 C CA . ALA A 1 89 ? 28.243 10.014 -8.225 1.00 42.72 89 ALA A CA 1
ATOM 679 C C . ALA A 1 89 ? 28.742 8.803 -7.399 1.00 42.72 89 ALA A C 1
ATOM 681 O O . ALA A 1 89 ? 29.425 8.923 -6.390 1.00 42.72 89 ALA A O 1
ATOM 682 N N . LYS A 1 90 ? 28.512 7.629 -8.020 1.00 37.41 90 LYS A N 1
ATOM 683 C CA . LYS A 1 90 ? 28.977 6.253 -7.732 1.00 37.41 90 LYS A CA 1
ATOM 684 C C . LYS A 1 90 ? 28.192 5.461 -6.677 1.00 37.41 90 LYS A C 1
ATOM 686 O O . LYS A 1 90 ? 28.704 5.128 -5.617 1.00 37.41 90 LYS A O 1
ATOM 691 N N . LEU A 1 91 ? 26.987 5.026 -7.058 1.00 42.19 91 LEU A N 1
ATOM 692 C CA . LEU A 1 91 ? 26.315 3.880 -6.435 1.00 42.19 91 LEU A CA 1
ATOM 693 C C . LEU A 1 91 ? 26.969 2.578 -6.928 1.00 42.19 91 LEU A C 1
ATOM 695 O O . LEU A 1 91 ? 26.551 1.989 -7.923 1.00 42.19 91 LEU A O 1
ATOM 699 N N . ASN A 1 92 ? 28.033 2.158 -6.246 1.00 37.75 92 ASN A N 1
ATOM 700 C CA . ASN A 1 92 ? 28.496 0.775 -6.292 1.00 37.75 92 ASN A CA 1
ATOM 701 C C . ASN A 1 92 ? 27.623 -0.071 -5.354 1.00 37.75 92 ASN A C 1
ATOM 703 O O . ASN A 1 92 ? 27.311 0.359 -4.253 1.00 37.75 92 ASN A O 1
ATOM 707 N N . ALA A 1 93 ? 27.252 -1.259 -5.832 1.00 40.25 93 ALA A N 1
ATOM 708 C CA . ALA A 1 93 ? 26.822 -2.447 -5.094 1.00 40.25 93 ALA A CA 1
ATOM 709 C C . ALA A 1 93 ? 26.197 -2.264 -3.688 1.00 40.25 93 ALA A C 1
ATOM 711 O O . ALA A 1 93 ? 26.896 -2.113 -2.696 1.00 40.25 93 ALA A O 1
ATOM 712 N N . VAL A 1 94 ? 24.881 -2.497 -3.620 1.00 44.44 94 VAL A N 1
ATOM 713 C CA . VAL A 1 94 ? 24.197 -3.172 -2.498 1.00 44.44 94 VAL A CA 1
ATOM 714 C C . VAL A 1 94 ? 24.480 -2.578 -1.109 1.00 44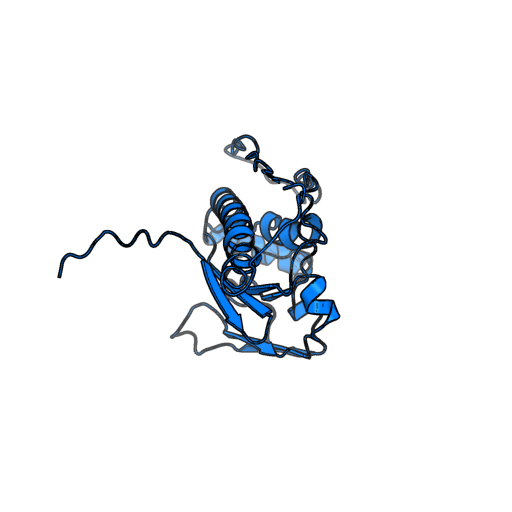.44 94 VAL A C 1
ATOM 716 O O . VAL A 1 94 ? 24.944 -3.271 -0.206 1.00 44.44 94 VAL A O 1
ATOM 719 N N . ASP A 1 95 ? 24.074 -1.330 -0.878 1.00 42.75 95 ASP A N 1
ATOM 720 C CA . ASP A 1 95 ? 23.827 -0.863 0.490 1.00 42.75 95 ASP A CA 1
ATOM 721 C C . ASP A 1 95 ? 22.500 -1.455 1.001 1.00 42.75 95 ASP A C 1
ATOM 723 O O . ASP A 1 95 ? 21.460 -0.805 1.076 1.00 42.75 95 ASP A O 1
ATOM 727 N N . LYS A 1 96 ? 22.540 -2.735 1.399 1.00 48.41 96 LYS A N 1
ATOM 728 C CA . LYS A 1 96 ? 21.529 -3.343 2.292 1.00 48.41 96 LYS A CA 1
ATOM 729 C C . LYS A 1 96 ? 21.604 -2.767 3.723 1.00 48.41 96 LYS A C 1
ATOM 731 O O . LYS A 1 96 ? 20.835 -3.185 4.581 1.00 48.41 96 LYS A O 1
ATOM 736 N N . ASN A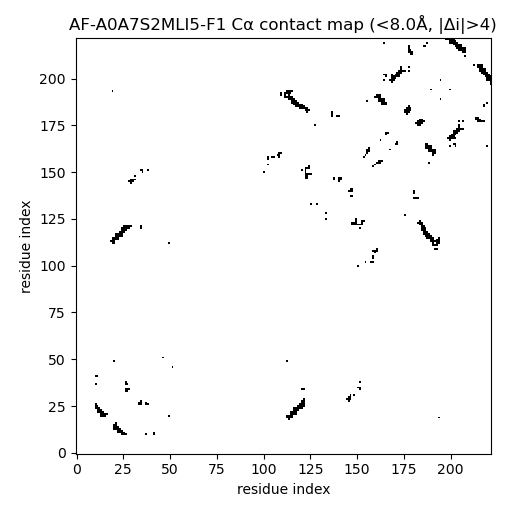 1 97 ? 22.506 -1.811 3.964 1.00 40.53 97 ASN A N 1
ATOM 737 C CA . ASN A 1 97 ? 22.795 -1.196 5.257 1.00 40.53 97 ASN A CA 1
ATOM 738 C C . ASN A 1 97 ? 22.434 0.294 5.334 1.00 40.53 97 ASN A C 1
ATOM 740 O O . ASN A 1 97 ? 22.897 0.968 6.255 1.00 40.53 97 ASN A O 1
ATOM 744 N N . VAL A 1 98 ? 21.589 0.823 4.435 1.00 48.59 98 VAL A N 1
ATOM 745 C CA . VAL A 1 98 ? 21.004 2.151 4.676 1.00 48.59 98 VAL A CA 1
ATOM 746 C C . VAL A 1 98 ? 20.223 2.069 5.980 1.00 48.59 98 VAL A C 1
ATOM 748 O O . VAL A 1 98 ? 19.235 1.343 6.090 1.00 48.59 98 VAL A O 1
ATOM 751 N N . HIS A 1 99 ? 20.786 2.757 6.968 1.00 47.38 99 HIS A N 1
ATOM 752 C CA . HIS A 1 99 ? 20.373 2.872 8.350 1.00 47.38 99 HIS A CA 1
ATOM 753 C C . HIS A 1 99 ? 18.882 2.614 8.530 1.00 47.38 99 HIS A C 1
ATOM 755 O O . HIS A 1 99 ? 18.056 3.313 7.944 1.00 47.38 99 HIS A O 1
ATOM 761 N N . ALA A 1 100 ? 18.549 1.649 9.394 1.00 48.56 100 ALA A N 1
ATOM 762 C CA . ALA A 1 100 ? 17.265 1.636 10.071 1.00 48.56 100 ALA A CA 1
ATOM 763 C C . ALA A 1 100 ? 17.087 3.037 10.661 1.00 48.56 100 ALA A C 1
ATOM 765 O O . ALA A 1 100 ? 17.693 3.344 11.687 1.00 48.56 100 ALA A O 1
ATOM 766 N N . ALA A 1 101 ? 16.372 3.911 9.941 1.00 52.31 101 ALA A N 1
ATOM 767 C CA . ALA A 1 101 ? 16.071 5.258 10.380 1.00 52.31 101 ALA A CA 1
ATOM 768 C C . ALA A 1 101 ? 15.524 5.077 11.781 1.00 52.31 101 ALA A C 1
ATOM 770 O O . ALA A 1 101 ? 14.518 4.376 11.921 1.00 52.31 101 ALA A O 1
ATOM 771 N N . ALA A 1 102 ? 16.288 5.555 12.773 1.00 54.03 102 ALA A N 1
ATOM 772 C CA . ALA A 1 102 ? 16.084 5.247 14.174 1.00 54.03 102 ALA A CA 1
ATOM 773 C C . ALA A 1 102 ? 14.600 5.423 14.438 1.00 54.03 102 ALA A C 1
ATOM 775 O O . ALA A 1 102 ? 14.055 6.527 14.365 1.00 54.03 102 ALA A O 1
ATOM 776 N N . CYS A 1 103 ? 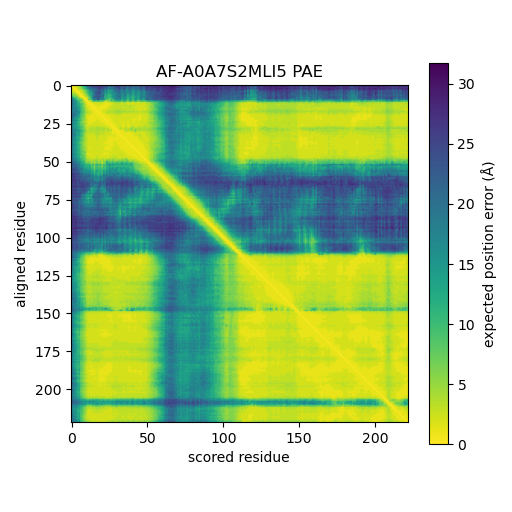13.932 4.285 14.565 1.00 56.94 103 CYS A N 1
ATOM 777 C CA . CYS A 1 103 ? 12.514 4.245 14.753 1.00 56.94 103 CYS A CA 1
ATOM 778 C C . CYS A 1 103 ? 12.363 4.646 16.207 1.00 56.94 103 CYS A C 1
ATOM 780 O O . CYS A 1 103 ? 12.377 3.782 17.078 1.00 56.94 103 CYS A O 1
ATOM 782 N N . GLU A 1 104 ? 12.373 5.958 16.466 1.00 58.41 104 GLU A N 1
ATOM 783 C CA . GLU A 1 104 ? 12.005 6.513 17.759 1.00 58.41 104 GLU A CA 1
ATOM 784 C C . GLU A 1 104 ? 10.712 5.789 18.115 1.00 58.41 104 GLU A C 1
ATOM 786 O O . GLU A 1 104 ? 9.752 5.888 17.336 1.00 58.41 104 GLU A O 1
ATOM 791 N N . PRO A 1 105 ? 10.711 4.950 19.167 1.00 50.78 105 PRO A N 1
ATOM 792 C CA . PRO A 1 105 ? 9.573 4.124 19.502 1.00 50.78 105 PRO A CA 1
ATOM 793 C C . PRO A 1 105 ? 8.458 5.064 19.937 1.00 50.78 105 PRO A C 1
ATOM 795 O O . PRO A 1 105 ? 8.266 5.361 21.113 1.00 50.78 105 PRO A O 1
ATOM 798 N N . SER A 1 106 ? 7.712 5.572 18.960 1.00 53.00 106 SER A N 1
ATOM 799 C CA . SER A 1 106 ? 6.470 6.255 19.219 1.00 53.00 106 SER A CA 1
ATOM 800 C C . SER A 1 106 ? 5.605 5.227 19.930 1.00 53.00 106 SER A C 1
ATOM 802 O O . SER A 1 106 ? 5.461 4.097 19.457 1.00 53.00 106 SER A O 1
ATOM 804 N N . ILE A 1 107 ? 5.040 5.629 21.063 1.00 53.31 107 ILE A N 1
ATOM 805 C CA . ILE A 1 107 ? 4.176 4.881 21.997 1.00 53.31 107 ILE A CA 1
ATOM 806 C C . ILE A 1 107 ? 2.981 4.166 21.302 1.00 53.31 107 ILE A C 1
ATOM 808 O O . ILE A 1 107 ? 2.194 3.458 21.924 1.00 53.31 107 ILE A O 1
ATOM 812 N N . ILE A 1 108 ? 2.851 4.307 19.986 1.00 58.72 108 ILE A N 1
ATOM 813 C CA . ILE A 1 108 ? 1.697 3.999 19.159 1.00 58.72 108 ILE A CA 1
ATOM 814 C C . ILE A 1 108 ? 1.669 2.530 18.685 1.00 58.72 108 ILE A C 1
ATOM 816 O O . ILE A 1 108 ? 0.617 2.047 18.274 1.00 58.72 108 ILE A O 1
ATOM 820 N N . GLY A 1 109 ? 2.760 1.759 18.814 1.00 56.12 109 GLY A N 1
ATOM 821 C CA . GLY A 1 109 ? 2.851 0.381 18.287 1.00 56.12 109 GLY A CA 1
ATOM 822 C C . GLY A 1 109 ? 1.744 -0.594 18.742 1.00 56.12 109 GLY A C 1
ATOM 823 O O . GLY A 1 109 ? 1.414 -1.533 18.019 1.00 56.12 109 GLY A O 1
ATOM 824 N N . SER A 1 110 ? 1.108 -0.363 19.897 1.00 57.66 110 SER A N 1
ATOM 825 C CA . SER A 1 110 ? -0.037 -1.152 20.389 1.00 57.66 110 SER A CA 1
ATOM 826 C C . SER A 1 110 ? -1.358 -0.374 20.484 1.00 57.66 110 SER A C 1
ATOM 828 O O . SER A 1 110 ? -2.401 -0.983 20.743 1.00 57.66 110 SER A O 1
ATOM 830 N N . ALA A 1 111 ? -1.334 0.943 20.255 1.00 76.94 111 ALA A N 1
ATOM 831 C CA . ALA A 1 111 ? -2.471 1.840 20.473 1.00 76.94 111 ALA A CA 1
ATOM 832 C C . ALA A 1 111 ? -3.389 1.980 19.253 1.00 76.94 111 ALA A C 1
ATOM 834 O O . ALA A 1 111 ? -4.509 2.473 19.389 1.00 76.94 111 ALA A O 1
ATOM 835 N N . TRP A 1 112 ? -2.951 1.540 18.070 1.00 85.56 112 TRP A N 1
ATOM 836 C CA . TRP A 1 112 ? -3.797 1.598 16.884 1.00 85.56 112 TRP A CA 1
ATOM 837 C C . TRP A 1 112 ? -5.106 0.831 17.118 1.00 85.56 112 TRP A C 1
ATOM 839 O O . TRP A 1 112 ? -5.110 -0.344 17.505 1.00 85.56 112 TRP A O 1
ATOM 849 N N . GLY A 1 113 ? -6.232 1.503 16.868 1.00 92.56 113 GLY A N 1
ATOM 850 C CA . GLY A 1 113 ? -7.547 0.873 16.831 1.00 92.56 113 GLY A CA 1
ATOM 851 C C . GLY A 1 113 ? -7.689 -0.103 15.657 1.00 92.56 113 GLY A C 1
ATOM 852 O O . GLY A 1 113 ? -6.701 -0.576 15.097 1.00 92.56 113 GLY A O 1
ATOM 853 N N . ASN A 1 114 ? -8.919 -0.420 15.249 1.00 95.50 114 ASN A N 1
ATOM 854 C CA . ASN A 1 114 ? -9.150 -1.246 14.056 1.00 95.50 114 ASN A CA 1
ATOM 855 C C . ASN A 1 114 ? -8.946 -0.389 12.797 1.00 95.50 114 ASN A C 1
ATOM 857 O O . ASN A 1 114 ? -9.918 0.106 12.230 1.00 95.50 114 ASN A O 1
ATOM 861 N N . VAL A 1 115 ? -7.694 -0.171 12.399 1.00 96.75 115 VAL A N 1
ATOM 862 C CA . VAL A 1 115 ? -7.332 0.710 11.283 1.00 96.75 115 VAL A CA 1
ATOM 863 C C . VAL A 1 115 ? -6.943 -0.123 10.068 1.00 96.75 115 VAL A C 1
ATOM 865 O O . VAL A 1 115 ? -6.143 -1.054 10.182 1.00 96.75 115 VAL A O 1
ATOM 868 N N . LEU A 1 116 ? -7.491 0.251 8.916 1.00 97.94 116 LEU A N 1
ATOM 869 C CA . LEU A 1 116 ? -7.106 -0.242 7.600 1.00 97.94 116 LEU A CA 1
ATOM 870 C C . LEU A 1 116 ? -6.712 0.965 6.743 1.00 97.94 116 LEU A C 1
ATOM 872 O O . LEU A 1 116 ? -7.522 1.870 6.561 1.00 97.94 116 LEU A O 1
ATOM 876 N N . ILE A 1 117 ? -5.483 0.998 6.238 1.00 98.00 117 ILE A N 1
ATOM 877 C CA . ILE A 1 117 ? -4.988 2.064 5.359 1.00 98.00 117 ILE A CA 1
ATOM 878 C C . ILE A 1 117 ? -4.833 1.486 3.956 1.00 98.00 117 ILE A C 1
ATOM 880 O O . ILE A 1 117 ? -4.265 0.409 3.811 1.00 98.00 117 ILE A O 1
ATOM 884 N N . CYS A 1 118 ? -5.297 2.173 2.924 1.00 98.38 118 CYS A N 1
ATOM 885 C CA . CYS A 1 118 ? -5.134 1.753 1.541 1.00 98.38 118 CYS A CA 1
ATOM 886 C C . CYS A 1 118 ? -4.775 2.910 0.611 1.00 98.38 118 CYS A C 1
ATOM 888 O O . CYS A 1 118 ? -4.872 4.074 0.995 1.00 98.38 118 CYS A O 1
ATOM 890 N N . GLY A 1 119 ? -4.351 2.573 -0.603 1.00 97.38 119 GLY A N 1
ATOM 891 C CA . GLY A 1 119 ? -4.091 3.525 -1.682 1.00 97.38 119 GLY A CA 1
ATOM 892 C C . GLY A 1 119 ? -2.688 3.397 -2.259 1.00 97.38 119 GLY A C 1
ATOM 893 O O . GLY A 1 119 ? -2.022 2.381 -2.035 1.00 97.38 119 GLY A O 1
ATOM 894 N N . ASP A 1 120 ? -2.265 4.423 -2.994 1.00 96.94 120 ASP A N 1
ATOM 895 C CA . ASP A 1 120 ? -0.964 4.481 -3.657 1.00 96.94 120 ASP A CA 1
ATOM 896 C C . ASP A 1 120 ? 0.078 5.114 -2.728 1.00 96.94 120 ASP A C 1
ATOM 898 O O . ASP A 1 120 ? 0.040 6.303 -2.401 1.00 96.94 120 ASP A O 1
ATOM 902 N N . PHE A 1 121 ? 1.033 4.306 -2.280 1.00 97.00 121 PHE A N 1
ATOM 903 C CA . PHE A 1 121 ? 2.108 4.753 -1.399 1.00 97.00 121 PHE A CA 1
ATOM 904 C C . PHE A 1 121 ? 3.335 5.235 -2.168 1.00 97.00 121 PHE A C 1
ATOM 906 O O . PHE A 1 121 ? 4.257 5.774 -1.549 1.00 97.00 121 PHE A O 1
ATOM 913 N N . ASN A 1 122 ? 3.395 4.990 -3.482 1.00 95.69 122 ASN A N 1
ATOM 914 C CA . ASN A 1 122 ? 4.552 5.263 -4.329 1.00 95.69 122 ASN A CA 1
ATOM 915 C C . ASN A 1 122 ? 5.891 4.775 -3.739 1.00 95.69 122 ASN A C 1
ATOM 917 O O . ASN A 1 122 ? 6.966 5.310 -4.016 1.00 95.69 122 ASN A O 1
ATOM 921 N N . ALA A 1 123 ? 5.826 3.725 -2.922 1.00 95.94 123 ALA A N 1
ATOM 922 C CA . ALA A 1 123 ? 6.943 3.148 -2.197 1.00 95.94 123 ALA A CA 1
ATOM 923 C C . ALA A 1 123 ? 6.971 1.638 -2.407 1.00 95.94 123 ALA A C 1
ATOM 925 O O . ALA A 1 123 ? 5.935 0.983 -2.527 1.00 95.94 123 ALA A O 1
ATOM 926 N N . LEU A 1 124 ? 8.174 1.079 -2.446 1.00 96.94 124 LEU A N 1
ATOM 927 C CA . LEU A 1 124 ? 8.367 -0.344 -2.666 1.00 96.94 124 LEU A CA 1
ATOM 928 C C . LEU A 1 124 ? 8.480 -1.076 -1.334 1.00 96.94 124 LEU A C 1
ATOM 930 O O . LEU A 1 124 ? 9.025 -0.562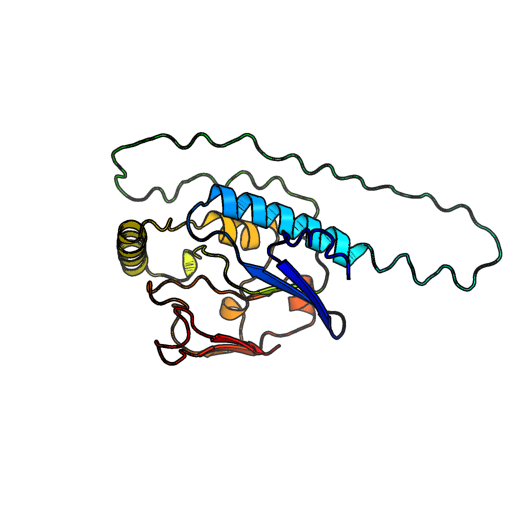 -0.355 1.00 96.94 124 LEU A O 1
ATOM 934 N N . ARG A 1 125 ? 8.023 -2.322 -1.310 1.00 97.00 125 ARG A N 1
ATOM 935 C CA . ARG A 1 125 ? 8.313 -3.273 -0.244 1.00 97.00 125 ARG A CA 1
ATOM 936 C C . ARG A 1 125 ? 9.348 -4.272 -0.749 1.00 97.00 125 ARG A C 1
ATOM 938 O O . ARG A 1 125 ? 9.046 -5.101 -1.595 1.00 97.00 125 ARG A O 1
ATOM 945 N N . ALA A 1 126 ? 10.570 -4.211 -0.220 1.00 94.94 126 ALA A N 1
ATOM 946 C CA . ALA A 1 126 ? 11.692 -5.024 -0.712 1.00 94.94 126 ALA A CA 1
ATOM 947 C C . ALA A 1 126 ? 11.409 -6.537 -0.727 1.00 94.94 126 ALA A C 1
ATOM 949 O O . ALA A 1 126 ? 11.862 -7.244 -1.616 1.00 94.94 126 ALA A O 1
ATOM 950 N N . LYS A 1 127 ? 10.615 -7.023 0.235 1.00 96.19 127 LYS A N 1
ATOM 951 C CA . LYS A 1 127 ? 10.232 -8.439 0.368 1.00 96.19 127 LYS A CA 1
ATOM 952 C C . LYS A 1 127 ? 9.349 -8.961 -0.773 1.00 96.19 127 LYS A C 1
ATOM 954 O O . LYS A 1 127 ? 9.116 -10.163 -0.825 1.00 96.19 127 LYS A O 1
ATOM 959 N N . ASP A 1 128 ? 8.833 -8.084 -1.629 1.00 96.56 128 ASP A N 1
ATOM 960 C CA . ASP A 1 128 ? 7.944 -8.468 -2.726 1.00 96.56 128 ASP A CA 1
ATOM 961 C C . ASP A 1 128 ? 8.711 -8.923 -3.977 1.00 96.56 128 ASP A C 1
ATOM 963 O O . ASP A 1 128 ? 8.089 -9.459 -4.889 1.00 96.56 128 ASP A O 1
ATOM 967 N N . TYR A 1 129 ? 10.036 -8.737 -4.017 1.00 96.31 129 TYR A N 1
ATOM 968 C CA . TYR A 1 129 ? 10.850 -8.950 -5.212 1.00 96.31 129 TYR A CA 1
ATOM 969 C C . TYR A 1 129 ? 12.061 -9.835 -4.916 1.00 96.31 129 TYR A C 1
ATOM 971 O O . TYR A 1 129 ? 12.703 -9.713 -3.869 1.00 96.31 129 TYR A O 1
ATOM 979 N N . GLY A 1 130 ? 12.412 -10.699 -5.870 1.00 95.94 130 GLY A N 1
ATOM 980 C CA . GLY A 1 130 ? 13.708 -11.384 -5.858 1.00 95.94 130 GLY A CA 1
ATOM 981 C C . GLY A 1 130 ? 14.867 -10.411 -6.113 1.00 95.94 130 GLY A C 1
ATOM 982 O O . GLY A 1 130 ? 14.658 -9.313 -6.619 1.00 95.94 130 GLY A O 1
ATOM 983 N N . GLU A 1 131 ? 16.110 -10.803 -5.815 1.00 94.12 131 GLU A N 1
ATOM 984 C CA . GLU A 1 131 ? 17.271 -9.901 -5.967 1.00 94.12 131 GLU A CA 1
ATOM 985 C C . GLU A 1 131 ? 17.457 -9.388 -7.406 1.00 94.12 131 GLU A C 1
ATOM 987 O O . GLU A 1 131 ? 17.704 -8.199 -7.612 1.00 94.12 131 GLU A O 1
ATOM 992 N N . HIS A 1 132 ? 17.290 -10.261 -8.406 1.00 94.50 132 HIS A N 1
ATOM 993 C CA . HIS A 1 132 ? 17.368 -9.876 -9.819 1.00 94.50 132 HIS A CA 1
ATOM 994 C C . HIS A 1 132 ? 16.217 -8.953 -10.230 1.00 94.50 132 HIS A C 1
ATOM 996 O O . HIS A 1 132 ? 16.445 -7.900 -10.820 1.00 94.50 132 HIS A O 1
ATOM 1002 N N . GLU A 1 133 ? 14.988 -9.310 -9.855 1.00 94.81 133 GLU A N 1
ATOM 1003 C CA . GLU A 1 133 ? 13.798 -8.506 -10.140 1.00 94.81 133 GLU A CA 1
ATOM 1004 C C . GLU A 1 133 ? 13.889 -7.117 -9.496 1.00 94.81 133 GLU A C 1
ATOM 1006 O O . GLU A 1 133 ? 13.526 -6.119 -10.117 1.00 94.81 133 GLU A O 1
ATOM 1011 N N . TRP A 1 134 ? 14.432 -7.037 -8.278 1.00 94.44 134 TRP A N 1
ATOM 1012 C CA . TRP A 1 134 ? 14.684 -5.784 -7.576 1.00 94.44 134 TRP A CA 1
ATOM 1013 C C . TRP A 1 134 ? 15.656 -4.886 -8.343 1.00 94.44 134 TRP A C 1
ATOM 1015 O O . TRP A 1 134 ? 15.381 -3.699 -8.528 1.00 94.44 134 TRP A O 1
ATOM 1025 N N . ALA A 1 135 ? 16.774 -5.442 -8.821 1.00 93.31 135 ALA A N 1
ATOM 1026 C CA . ALA A 1 135 ? 17.746 -4.698 -9.617 1.00 93.31 135 ALA A CA 1
ATOM 1027 C C . ALA A 1 135 ? 17.122 -4.167 -10.920 1.00 93.31 135 ALA A C 1
ATOM 1029 O O . ALA A 1 135 ? 17.272 -2.987 -11.252 1.00 93.31 135 ALA A O 1
ATOM 1030 N N . ASP A 1 136 ? 16.355 -5.003 -11.621 1.00 93.88 136 ASP A N 1
ATOM 1031 C CA . ASP A 1 136 ? 15.667 -4.619 -12.855 1.00 93.88 136 ASP A CA 1
ATOM 1032 C C . ASP A 1 136 ? 14.594 -3.553 -12.613 1.00 93.88 136 ASP A C 1
ATOM 1034 O O . ASP A 1 136 ? 14.474 -2.585 -13.371 1.00 93.88 136 ASP A O 1
ATOM 1038 N N . LEU A 1 137 ? 13.817 -3.692 -11.538 1.00 94.06 137 LEU A N 1
ATOM 1039 C CA . LEU A 1 137 ? 12.816 -2.714 -11.130 1.00 94.06 137 LEU A CA 1
ATOM 1040 C C . LEU A 1 137 ? 13.455 -1.364 -10.797 1.00 94.06 137 LEU A C 1
ATOM 1042 O O . LEU A 1 137 ? 12.979 -0.328 -11.269 1.00 94.06 137 LEU A O 1
ATOM 1046 N N . HIS A 1 138 ? 14.548 -1.377 -10.034 1.00 91.44 138 HIS A N 1
ATOM 1047 C CA . HIS A 1 138 ? 15.285 -0.172 -9.675 1.00 91.44 138 HIS A CA 1
ATOM 1048 C C . HIS A 1 138 ? 15.778 0.563 -10.927 1.00 91.44 138 HIS A C 1
ATOM 1050 O O . HIS A 1 138 ? 15.542 1.763 -11.074 1.00 91.44 138 HIS A O 1
ATOM 1056 N N . ASN A 1 139 ? 16.368 -0.170 -11.875 1.00 90.94 139 ASN A N 1
ATOM 1057 C CA . ASN A 1 139 ? 16.830 0.377 -13.149 1.00 90.94 139 ASN A CA 1
ATOM 1058 C C . ASN A 1 139 ? 15.684 0.968 -13.986 1.00 90.94 139 ASN A C 1
ATOM 1060 O O . ASN A 1 139 ? 15.830 2.052 -14.554 1.00 90.94 139 ASN A O 1
ATOM 1064 N N . ARG A 1 140 ? 14.534 0.283 -14.070 1.00 92.06 140 ARG A N 1
ATOM 1065 C CA . ARG A 1 140 ? 13.354 0.783 -14.800 1.00 92.06 140 ARG A CA 1
ATOM 1066 C C . ARG A 1 140 ? 12.810 2.075 -14.193 1.00 92.06 140 ARG A C 1
ATOM 1068 O O . ARG A 1 140 ? 12.560 3.026 -14.928 1.00 92.06 140 ARG A O 1
ATOM 1075 N N . ARG A 1 141 ? 12.665 2.132 -12.868 1.00 90.50 141 ARG A N 1
ATOM 1076 C CA . ARG A 1 141 ? 12.150 3.316 -12.160 1.00 90.50 141 ARG A CA 1
ATOM 1077 C C . ARG A 1 141 ? 13.121 4.493 -12.217 1.00 90.50 141 ARG A C 1
ATOM 1079 O O . ARG A 1 141 ? 12.685 5.611 -12.469 1.00 90.50 141 ARG A O 1
ATOM 1086 N N . ALA A 1 142 ? 14.426 4.241 -12.106 1.00 89.12 142 ALA A N 1
ATOM 1087 C CA . ALA A 1 142 ? 15.448 5.275 -12.261 1.00 89.12 142 ALA A CA 1
ATOM 1088 C C . ALA A 1 142 ? 15.388 5.944 -13.646 1.00 89.12 142 ALA A C 1
ATOM 1090 O O . ALA A 1 142 ? 15.451 7.168 -13.738 1.00 89.12 142 ALA A O 1
ATOM 1091 N N . LYS A 1 143 ? 15.174 5.168 -14.721 1.00 91.12 143 LYS A N 1
ATOM 1092 C CA . LYS A 1 143 ? 14.970 5.711 -16.080 1.00 91.12 143 LYS A CA 1
ATOM 1093 C C . LYS A 1 143 ? 13.723 6.593 -16.199 1.00 91.12 143 LYS A C 1
ATOM 1095 O O . LYS A 1 143 ? 13.708 7.492 -17.031 1.00 91.12 143 LYS A O 1
ATOM 1100 N N . ALA A 1 144 ? 12.705 6.347 -15.378 1.00 87.31 144 ALA A N 1
ATOM 1101 C CA . ALA A 1 144 ? 11.494 7.160 -15.301 1.00 87.31 144 ALA A CA 1
ATOM 1102 C C . ALA A 1 144 ? 11.618 8.350 -14.324 1.00 87.31 144 ALA A C 1
ATOM 1104 O O . ALA A 1 144 ? 10.651 9.081 -14.135 1.00 87.31 144 ALA A O 1
ATOM 1105 N N . GLY A 1 145 ? 12.777 8.548 -13.681 1.00 88.06 145 GLY A N 1
ATOM 1106 C CA . GLY A 1 145 ? 12.963 9.589 -12.665 1.00 88.06 145 GLY A CA 1
ATOM 1107 C C . GLY A 1 145 ? 12.228 9.309 -11.349 1.00 88.06 145 GLY A C 1
ATOM 1108 O O . GLY A 1 145 ? 11.958 10.233 -10.588 1.00 88.06 145 GLY A O 1
ATOM 1109 N N . ILE A 1 146 ? 11.889 8.045 -11.077 1.00 87.00 146 ILE A N 1
ATOM 1110 C CA . ILE A 1 146 ? 11.118 7.635 -9.903 1.00 87.00 146 ILE A CA 1
ATOM 1111 C C . ILE A 1 146 ? 12.040 6.926 -8.906 1.00 87.00 146 ILE A C 1
ATOM 1113 O O . ILE A 1 146 ? 12.656 5.904 -9.216 1.00 87.00 146 ILE A O 1
ATOM 1117 N N . ALA A 1 147 ? 12.100 7.424 -7.672 1.00 84.50 147 ALA A N 1
ATOM 1118 C CA . ALA A 1 147 ? 12.874 6.779 -6.616 1.00 84.50 147 ALA A CA 1
ATOM 1119 C C . ALA A 1 147 ? 12.263 5.423 -6.199 1.00 84.50 147 ALA A C 1
ATOM 1121 O O . ALA A 1 147 ? 11.046 5.269 -6.060 1.00 84.50 147 ALA A O 1
ATOM 1122 N N . SER A 1 148 ? 13.117 4.427 -5.959 1.00 84.00 148 SER A N 1
ATOM 1123 C CA . SER A 1 148 ? 12.743 3.073 -5.506 1.00 84.00 148 SER A CA 1
ATOM 1124 C C . SER A 1 148 ? 12.861 2.939 -3.984 1.00 84.00 148 SER A C 1
ATOM 1126 O O . SER A 1 148 ? 13.542 2.057 -3.468 1.00 84.00 148 SER A O 1
ATOM 1128 N N . ALA A 1 149 ? 12.228 3.873 -3.279 1.00 88.56 149 ALA A N 1
ATOM 1129 C CA . ALA A 1 149 ? 12.301 4.022 -1.830 1.00 88.56 149 ALA A CA 1
ATOM 1130 C C . ALA A 1 149 ? 11.562 2.902 -1.080 1.00 88.56 149 ALA A C 1
ATOM 1132 O O . ALA A 1 149 ? 10.425 2.570 -1.428 1.00 88.56 149 ALA A O 1
ATOM 1133 N N . THR A 1 150 ? 12.166 2.380 -0.008 1.00 94.69 150 THR A N 1
ATOM 1134 C CA . THR A 1 150 ? 11.550 1.387 0.895 1.00 94.69 150 THR A CA 1
ATOM 1135 C C . THR A 1 150 ? 11.179 1.946 2.263 1.00 94.69 150 THR A C 1
ATOM 1137 O O . THR A 1 150 ? 10.435 1.303 2.999 1.00 94.69 150 THR A O 1
ATOM 1140 N N . THR A 1 151 ? 11.665 3.135 2.624 1.00 94.81 151 THR A N 1
ATOM 1141 C CA . THR A 1 151 ? 11.570 3.663 3.995 1.00 94.81 151 THR A CA 1
ATOM 1142 C C . THR A 1 151 ? 10.125 3.796 4.479 1.00 94.81 151 THR A C 1
ATOM 1144 O O . THR A 1 151 ? 9.829 3.502 5.634 1.00 94.81 151 THR A O 1
ATOM 1147 N N . VAL A 1 152 ? 9.194 4.171 3.595 1.00 95.12 152 VAL A N 1
ATOM 1148 C CA . VAL A 1 152 ? 7.755 4.258 3.911 1.00 95.12 152 VAL A CA 1
ATOM 1149 C C . VAL A 1 152 ? 7.193 2.899 4.339 1.00 95.12 152 VAL A C 1
ATOM 1151 O O . VAL A 1 152 ? 6.588 2.794 5.405 1.00 95.12 152 VAL A O 1
ATOM 1154 N N . THR A 1 153 ? 7.408 1.847 3.540 1.00 96.88 153 THR A N 1
ATOM 1155 C CA . THR A 1 153 ? 6.868 0.507 3.833 1.00 96.88 153 THR A CA 1
ATOM 1156 C C . THR A 1 153 ? 7.562 -0.111 5.046 1.00 96.88 153 THR A C 1
ATOM 1158 O O . THR A 1 153 ? 6.908 -0.718 5.893 1.00 96.88 153 THR A O 1
ATOM 1161 N N . GLN A 1 154 ? 8.867 0.127 5.200 1.00 95.69 154 GLN A N 1
ATOM 1162 C CA . GLN A 1 154 ? 9.626 -0.263 6.387 1.00 95.69 154 GLN A CA 1
ATOM 1163 C C . GLN A 1 154 ? 9.095 0.417 7.651 1.00 95.69 154 GLN A C 1
ATOM 1165 O O . GLN A 1 154 ? 8.944 -0.250 8.670 1.00 95.69 154 GLN A O 1
ATOM 1170 N N . ARG A 1 155 ? 8.758 1.713 7.605 1.00 93.69 155 ARG A N 1
ATOM 1171 C CA . ARG A 1 155 ? 8.196 2.434 8.757 1.00 93.69 155 ARG A CA 1
ATOM 1172 C C . ARG A 1 155 ? 6.808 1.912 9.128 1.00 93.69 155 ARG A C 1
ATOM 1174 O O . ARG A 1 155 ? 6.544 1.695 10.308 1.00 93.69 155 ARG A O 1
ATOM 1181 N N . LEU A 1 156 ? 5.950 1.635 8.147 1.00 94.69 156 LEU A N 1
ATOM 1182 C CA . LEU A 1 156 ? 4.647 1.005 8.389 1.00 94.69 156 LEU A CA 1
ATOM 1183 C C . LEU A 1 156 ? 4.793 -0.357 9.092 1.00 94.69 156 LEU A C 1
ATOM 1185 O O . LEU A 1 156 ? 4.128 -0.602 10.100 1.00 94.69 156 LEU A O 1
ATOM 1189 N N . GLU A 1 157 ? 5.698 -1.217 8.612 1.00 95.06 157 GLU A N 1
ATOM 1190 C CA . GLU A 1 157 ? 5.909 -2.553 9.185 1.00 95.06 157 GLU A CA 1
ATOM 1191 C C . GLU A 1 157 ? 6.618 -2.529 10.543 1.00 95.06 157 GLU A C 1
ATOM 1193 O O . GLU A 1 157 ? 6.155 -3.154 11.497 1.00 95.06 157 GLU A O 1
ATOM 1198 N N . ALA A 1 158 ? 7.766 -1.856 10.619 1.00 92.75 158 ALA A N 1
ATOM 1199 C CA . ALA A 1 158 ? 8.670 -1.930 11.762 1.00 92.75 158 ALA A CA 1
ATOM 1200 C C . ALA A 1 158 ? 8.283 -0.957 12.878 1.00 92.75 158 ALA A C 1
ATOM 1202 O O . ALA A 1 158 ? 8.380 -1.315 14.048 1.00 92.75 158 ALA A O 1
ATOM 1203 N N . CYS A 1 159 ? 7.821 0.248 12.530 1.00 90.94 159 CYS A N 1
ATOM 1204 C CA . CYS A 1 159 ? 7.490 1.273 13.520 1.00 90.94 159 CYS A CA 1
ATOM 1205 C C . CYS A 1 159 ? 6.030 1.230 13.944 1.00 90.94 159 CYS A C 1
ATOM 1207 O O . CYS A 1 159 ? 5.725 1.332 15.129 1.00 90.94 159 CYS A O 1
ATOM 1209 N N . TRP A 1 160 ? 5.109 1.108 12.986 1.00 92.56 160 TRP A N 1
ATOM 1210 C CA . TRP A 1 160 ? 3.680 1.125 13.308 1.00 92.56 160 TRP A CA 1
ATOM 1211 C C . TRP A 1 160 ? 3.122 -0.275 13.567 1.00 92.56 160 TRP A C 1
ATOM 1213 O O . TRP A 1 160 ? 2.014 -0.405 14.085 1.00 92.56 160 TRP A O 1
ATOM 1223 N N . GLY A 1 161 ? 3.875 -1.324 13.222 1.00 94.44 161 GLY A N 1
ATOM 1224 C CA . GLY A 1 161 ? 3.450 -2.713 13.379 1.00 94.44 161 GLY A CA 1
ATOM 1225 C C . GLY A 1 161 ? 2.356 -3.134 12.396 1.00 94.44 161 GLY A C 1
ATOM 1226 O O . GLY A 1 161 ? 1.773 -4.207 12.565 1.00 94.44 161 GLY A O 1
ATOM 1227 N N . PHE A 1 162 ? 2.056 -2.313 11.386 1.00 96.50 162 PHE A N 1
ATOM 1228 C CA . PHE A 1 162 ? 1.065 -2.654 10.373 1.00 96.50 162 PHE A CA 1
ATOM 1229 C C . PHE A 1 162 ? 1.563 -3.835 9.542 1.00 96.50 162 PHE A C 1
ATOM 1231 O O . PHE A 1 162 ? 2.764 -4.024 9.335 1.00 96.50 162 PHE A O 1
ATOM 1238 N N . LYS A 1 163 ? 0.630 -4.650 9.055 1.00 97.81 163 LYS A N 1
ATOM 1239 C CA . LYS A 1 163 ? 0.938 -5.729 8.114 1.00 97.81 163 LYS A CA 1
ATOM 1240 C C . LYS A 1 163 ? 0.324 -5.425 6.766 1.00 97.81 163 LYS A C 1
ATOM 1242 O O . LYS A 1 163 ? -0.808 -4.952 6.685 1.00 97.81 163 LYS A O 1
ATOM 1247 N N . ASP A 1 164 ? 1.076 -5.736 5.722 1.00 98.62 164 ASP A N 1
ATOM 1248 C CA . ASP A 1 164 ? 0.562 -5.758 4.364 1.00 98.62 164 ASP A CA 1
ATOM 1249 C C . ASP A 1 164 ? -0.497 -6.861 4.252 1.00 98.62 164 ASP A C 1
ATOM 1251 O O . ASP A 1 164 ? -0.191 -8.042 4.439 1.00 98.62 164 ASP A O 1
ATOM 1255 N N . CYS A 1 165 ? -1.731 -6.477 3.930 1.00 98.75 165 CYS A N 1
ATOM 1256 C CA . CYS A 1 165 ? -2.871 -7.378 3.822 1.00 98.75 165 CYS A CA 1
ATOM 1257 C C . CYS A 1 165 ? -2.629 -8.472 2.783 1.00 98.75 165 CYS A C 1
ATOM 1259 O O . CYS A 1 165 ? -3.028 -9.605 3.020 1.00 98.75 165 CYS A O 1
ATOM 1261 N N . ARG A 1 166 ? -1.913 -8.194 1.681 1.00 98.38 166 ARG A N 1
ATOM 1262 C CA . ARG A 1 166 ? -1.601 -9.233 0.681 1.00 98.38 166 ARG A CA 1
ATOM 1263 C C . ARG A 1 166 ? -0.728 -10.336 1.273 1.00 98.38 166 ARG A C 1
ATOM 1265 O O . ARG A 1 166 ? -0.934 -11.502 0.961 1.00 98.38 166 ARG A O 1
ATOM 1272 N N . SER A 1 167 ? 0.216 -9.971 2.142 1.00 98.06 167 SER A N 1
ATOM 1273 C CA . SER A 1 167 ? 1.143 -10.915 2.780 1.00 98.06 167 SER A CA 1
ATOM 1274 C C . SER A 1 167 ? 0.505 -11.789 3.864 1.00 98.06 167 SER A C 1
ATOM 1276 O O . SER A 1 167 ? 1.047 -12.842 4.186 1.00 98.06 167 SER A O 1
ATOM 1278 N N . VAL A 1 168 ? -0.625 -11.357 4.432 1.00 98.38 168 VAL A N 1
ATOM 1279 C CA . VAL A 1 168 ? -1.358 -12.099 5.474 1.00 98.38 168 VAL A CA 1
ATOM 1280 C C . VAL A 1 168 ? -2.667 -12.703 4.966 1.00 98.38 168 VAL A C 1
ATOM 1282 O O . VAL A 1 168 ? -3.357 -13.376 5.728 1.00 98.38 168 VAL A O 1
ATOM 1285 N N . ALA A 1 169 ? -3.026 -12.456 3.705 1.00 98.44 169 ALA A N 1
ATOM 1286 C CA . ALA A 1 169 ? -4.249 -12.969 3.117 1.00 98.44 169 ALA A CA 1
ATOM 1287 C C . ALA A 1 169 ? -4.209 -14.495 3.011 1.00 98.44 169 ALA A C 1
ATOM 1289 O O . ALA A 1 169 ? -3.199 -15.067 2.599 1.00 98.44 169 ALA A O 1
ATOM 1290 N N . ALA A 1 170 ? -5.339 -15.154 3.278 1.00 98.25 170 ALA A N 1
ATOM 1291 C CA . ALA A 1 170 ? -5.467 -16.588 3.013 1.00 98.25 170 ALA A CA 1
ATOM 1292 C C . ALA A 1 170 ? -5.299 -16.912 1.516 1.00 98.25 170 ALA A C 1
ATOM 1294 O O . ALA A 1 170 ? -4.859 -18.005 1.156 1.00 98.25 170 ALA A O 1
ATOM 1295 N N . ARG A 1 171 ? -5.627 -15.956 0.636 1.00 98.31 171 ARG A N 1
ATOM 1296 C CA . ARG A 1 171 ? -5.390 -16.053 -0.803 1.00 98.31 171 ARG A CA 1
ATOM 1297 C C . ARG A 1 171 ? -4.916 -14.729 -1.401 1.00 98.31 171 ARG A C 1
ATOM 1299 O O . ARG A 1 171 ? -5.588 -13.709 -1.266 1.00 98.31 171 ARG A O 1
ATOM 1306 N N . ALA A 1 172 ? -3.804 -14.769 -2.129 1.00 98.25 172 ALA A N 1
ATOM 1307 C CA . ALA A 1 172 ? -3.325 -13.660 -2.946 1.00 98.25 172 ALA A CA 1
ATOM 1308 C C . ALA A 1 172 ? -3.489 -14.003 -4.435 1.00 98.25 172 ALA A C 1
ATOM 1310 O O . ALA A 1 172 ? -2.981 -15.023 -4.896 1.00 98.25 172 ALA A O 1
ATOM 1311 N N . GLU A 1 173 ? -4.207 -13.163 -5.178 1.00 98.31 173 G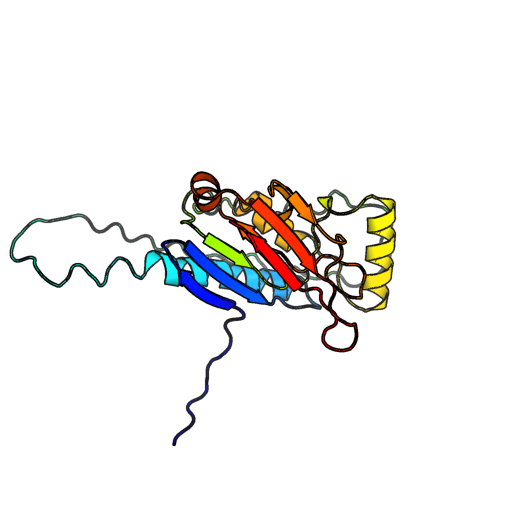LU A N 1
ATOM 1312 C CA . GLU A 1 173 ? -4.517 -13.357 -6.599 1.00 98.31 173 GLU A CA 1
ATOM 1313 C C . GLU A 1 173 ? -3.943 -12.207 -7.450 1.00 98.31 173 GLU A C 1
ATOM 1315 O O . GLU A 1 173 ? -3.730 -11.084 -6.972 1.00 98.31 173 GLU A O 1
ATOM 1320 N N . GLY A 1 174 ? -3.694 -12.492 -8.730 1.00 96.81 174 GLY A N 1
ATOM 1321 C CA . GLY A 1 174 ? -3.153 -11.530 -9.694 1.00 96.81 174 GLY A CA 1
ATOM 1322 C C . GLY A 1 174 ? -1.645 -11.291 -9.570 1.00 96.81 174 GLY A C 1
ATOM 1323 O O . GLY A 1 174 ? -0.988 -11.769 -8.640 1.00 96.81 174 GLY A O 1
ATOM 1324 N N . SER A 1 175 ? -1.095 -10.545 -10.529 1.00 95.75 175 SER A N 1
ATOM 1325 C CA . SER A 1 175 ? 0.323 -10.173 -10.569 1.00 95.75 175 SER A CA 1
ATOM 1326 C C . SER A 1 175 ? 0.718 -9.306 -9.371 1.00 95.75 175 SER A C 1
ATOM 1328 O O . SER A 1 175 ? -0.091 -8.533 -8.867 1.00 95.75 175 SER A O 1
ATOM 1330 N N . VAL A 1 176 ? 1.965 -9.424 -8.900 1.00 96.44 176 VAL A N 1
ATOM 1331 C CA . VAL A 1 176 ? 2.479 -8.592 -7.794 1.00 96.44 176 VAL A CA 1
ATOM 1332 C C . VAL A 1 176 ? 2.501 -7.104 -8.162 1.00 96.44 176 VAL A C 1
ATOM 1334 O O . VAL A 1 176 ? 1.979 -6.327 -7.361 1.00 96.44 176 VAL A O 1
ATOM 1337 N N . PRO A 1 177 ? 3.026 -6.690 -9.334 1.00 96.62 177 PRO A N 1
ATOM 1338 C CA . PRO A 1 177 ? 2.961 -5.300 -9.762 1.00 96.62 177 PRO A CA 1
ATOM 1339 C C . PRO A 1 177 ? 1.537 -4.758 -9.793 1.00 96.62 177 PRO A C 1
ATOM 1341 O O . PRO A 1 177 ? 0.616 -5.454 -10.221 1.00 96.62 177 PRO A O 1
ATOM 1344 N N . THR A 1 178 ? 1.393 -3.509 -9.362 1.00 97.00 178 THR A N 1
ATOM 1345 C CA . THR A 1 178 ? 0.128 -2.769 -9.366 1.00 97.00 178 THR A CA 1
ATOM 1346 C C . THR A 1 178 ? 0.189 -1.543 -10.259 1.00 97.00 178 THR A C 1
ATOM 1348 O O . THR A 1 178 ? -0.848 -0.938 -10.459 1.00 97.00 178 THR A O 1
ATOM 1351 N N . SER A 1 179 ? 1.346 -1.204 -10.838 1.00 95.00 179 SER A N 1
ATOM 1352 C CA . SER A 1 179 ? 1.490 -0.126 -11.821 1.00 95.00 179 SER A CA 1
ATOM 1353 C C . SER A 1 179 ? 2.203 -0.566 -13.102 1.00 95.00 179 SER A C 1
ATOM 1355 O O . SER A 1 179 ? 2.939 -1.561 -13.118 1.00 95.00 179 SER A O 1
ATOM 1357 N N . ILE A 1 180 ? 2.053 0.220 -14.177 1.00 92.44 180 ILE A N 1
ATOM 1358 C CA . ILE A 1 180 ? 2.703 -0.006 -15.488 1.00 92.44 180 ILE A CA 1
ATOM 1359 C C . ILE A 1 180 ? 4.233 -0.051 -15.420 1.00 92.44 180 ILE A C 1
ATOM 1361 O O . ILE A 1 180 ? 4.890 -0.600 -16.303 1.00 92.44 180 ILE A O 1
ATOM 1365 N N . HIS A 1 181 ? 4.830 0.490 -14.357 1.00 91.38 181 HIS A N 1
ATOM 1366 C CA . HIS A 1 181 ? 6.275 0.448 -14.147 1.00 91.38 181 HIS A CA 1
ATOM 1367 C C . HIS A 1 181 ? 6.767 -0.908 -13.622 1.00 91.38 181 HIS A C 1
ATOM 1369 O O . HIS A 1 181 ? 7.947 -1.057 -13.299 1.00 91.38 181 HIS A O 1
ATOM 1375 N N . GLY A 1 182 ? 5.880 -1.905 -13.527 1.00 93.31 182 GLY A N 1
ATOM 1376 C CA . GLY A 1 182 ? 6.197 -3.214 -12.968 1.00 93.31 182 GLY A CA 1
ATOM 1377 C C . GLY A 1 182 ? 6.459 -3.157 -11.464 1.00 93.31 182 GLY A C 1
ATOM 1378 O O . GLY A 1 182 ? 7.120 -4.045 -10.938 1.00 93.31 182 GLY A O 1
ATOM 1379 N N . ALA A 1 183 ? 5.974 -2.108 -10.795 1.00 96.12 183 ALA A N 1
ATOM 1380 C CA . ALA A 1 183 ? 6.101 -1.904 -9.364 1.00 96.12 183 ALA A CA 1
ATOM 1381 C C . ALA A 1 183 ? 4.769 -2.198 -8.679 1.00 96.12 183 ALA A C 1
ATOM 1383 O O . ALA A 1 183 ? 3.704 -1.840 -9.174 1.00 96.12 183 ALA A O 1
ATOM 1384 N N . ARG A 1 184 ? 4.832 -2.803 -7.504 1.00 97.75 184 ARG A N 1
ATOM 1385 C CA . ARG A 1 184 ? 3.769 -2.771 -6.510 1.00 97.75 184 ARG A CA 1
ATOM 1386 C C . ARG A 1 184 ? 3.941 -1.521 -5.656 1.00 97.75 184 ARG A C 1
ATOM 1388 O O . ARG A 1 184 ? 4.936 -1.394 -4.941 1.00 97.75 184 ARG A O 1
ATOM 1395 N N . VAL A 1 185 ? 3.000 -0.598 -5.779 1.00 97.38 185 VAL A N 1
ATOM 1396 C CA . VAL A 1 185 ? 2.970 0.675 -5.035 1.00 97.38 185 VAL A CA 1
ATOM 1397 C C . VAL A 1 185 ? 1.639 0.903 -4.325 1.00 97.38 185 VAL A C 1
ATOM 1399 O O . VAL A 1 185 ? 1.572 1.699 -3.389 1.00 97.38 185 VAL A O 1
ATOM 1402 N N . ASP A 1 186 ? 0.622 0.133 -4.700 1.00 98.31 186 ASP A N 1
ATOM 1403 C CA . ASP A 1 186 ? -0.693 0.139 -4.087 1.00 98.31 186 ASP A CA 1
ATOM 1404 C C . ASP A 1 186 ? -0.773 -0.965 -3.028 1.00 98.31 186 ASP A C 1
ATOM 1406 O O . ASP A 1 186 ? -0.389 -2.122 -3.255 1.00 98.31 186 ASP A O 1
ATOM 1410 N N . TYR A 1 187 ? -1.269 -0.615 -1.843 1.00 98.56 187 TYR A N 1
ATOM 1411 C CA . TYR A 1 187 ? -1.302 -1.530 -0.703 1.00 98.56 187 TYR A CA 1
ATOM 1412 C C . TYR A 1 187 ? -2.596 -1.403 0.093 1.00 98.56 187 TYR A C 1
ATOM 1414 O O . TYR A 1 187 ? -3.263 -0.372 0.078 1.00 98.56 187 TYR A O 1
ATOM 1422 N N . PHE A 1 188 ? -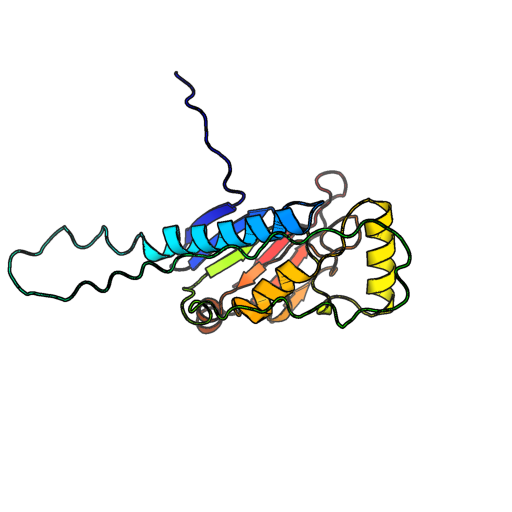2.884 -2.451 0.863 1.00 98.62 188 PHE A N 1
ATOM 1423 C CA . PHE A 1 188 ? -3.743 -2.398 2.040 1.00 98.62 188 PHE A CA 1
ATOM 1424 C C . PHE A 1 188 ? -2.883 -2.749 3.257 1.00 98.62 188 PHE A C 1
ATOM 1426 O O . PHE A 1 188 ? -2.275 -3.815 3.302 1.00 98.62 188 PHE A O 1
ATOM 1433 N N . TRP A 1 189 ? -2.840 -1.877 4.253 1.00 98.50 189 TRP A N 1
ATOM 1434 C CA . TRP A 1 189 ? -2.109 -2.048 5.502 1.00 98.50 189 TRP A CA 1
ATOM 1435 C C . TRP A 1 189 ? -3.096 -2.153 6.657 1.00 98.50 189 TRP A C 1
ATOM 1437 O O . TRP A 1 189 ? -3.898 -1.248 6.877 1.00 98.50 189 TRP A O 1
ATOM 1447 N N . ALA A 1 190 ? -3.014 -3.231 7.429 1.00 98.12 190 ALA A N 1
ATOM 1448 C CA . ALA A 1 190 ? -3.882 -3.455 8.578 1.00 98.12 190 ALA A CA 1
ATOM 1449 C C . ALA A 1 190 ? -3.117 -3.309 9.893 1.00 98.12 190 ALA A C 1
ATOM 1451 O O . ALA A 1 190 ? -2.006 -3.828 10.044 1.00 98.12 190 ALA A O 1
ATOM 1452 N N . SER A 1 191 ? -3.736 -2.637 10.865 1.00 97.06 191 SER A N 1
ATOM 1453 C CA . SER A 1 191 ? -3.186 -2.543 12.214 1.00 97.06 191 SER A CA 1
ATOM 1454 C C . SER A 1 191 ? -3.206 -3.908 12.922 1.00 97.06 191 SER A C 1
ATOM 1456 O O . SER A 1 191 ? -4.059 -4.758 12.634 1.00 97.06 191 SER A O 1
ATOM 1458 N N . PRO A 1 192 ? -2.352 -4.124 13.940 1.00 96.06 192 PRO A N 1
ATOM 1459 C CA . PRO A 1 192 ? -2.402 -5.343 14.744 1.00 96.06 192 PRO A CA 1
ATOM 1460 C C . PRO A 1 192 ? -3.770 -5.611 15.384 1.00 96.06 192 PRO A C 1
ATOM 1462 O O . PRO A 1 192 ? -4.175 -6.762 15.518 1.00 96.06 192 PRO A O 1
ATOM 1465 N N . ARG A 1 193 ? -4.497 -4.566 15.807 1.00 95.19 193 ARG A N 1
ATOM 1466 C CA . ARG A 1 193 ? -5.820 -4.729 16.431 1.00 95.19 193 ARG A CA 1
ATOM 1467 C C . ARG A 1 193 ? -6.882 -5.132 15.414 1.00 95.19 193 ARG A C 1
ATOM 1469 O O . ARG A 1 193 ? -7.704 -5.983 15.742 1.00 95.19 193 ARG A O 1
ATOM 1476 N N . PHE A 1 194 ? -6.821 -4.585 14.198 1.00 96.88 194 PHE A N 1
ATOM 1477 C CA . PHE A 1 194 ? -7.671 -5.021 13.094 1.00 96.88 194 PHE A CA 1
ATOM 1478 C C . PHE A 1 194 ? -7.501 -6.528 12.850 1.00 96.88 194 PHE A C 1
ATOM 1480 O O . PHE A 1 194 ? -8.478 -7.270 12.894 1.00 96.88 194 PHE A O 1
ATOM 1487 N N . LEU A 1 195 ? -6.258 -7.000 12.723 1.00 97.44 195 LEU A N 1
ATOM 1488 C CA . LEU A 1 195 ? -5.947 -8.406 12.421 1.00 97.44 195 LEU A CA 1
ATOM 1489 C C . LEU A 1 195 ? -6.267 -9.393 13.553 1.00 97.44 195 LEU A C 1
ATOM 1491 O O . LEU A 1 195 ? -6.341 -10.591 13.318 1.00 97.44 195 LEU A O 1
ATOM 1495 N N . ARG A 1 196 ? -6.480 -8.920 14.787 1.00 96.19 196 ARG A N 1
ATOM 1496 C CA . ARG A 1 196 ? -7.002 -9.767 15.876 1.00 96.19 196 ARG A CA 1
ATOM 1497 C C . ARG A 1 196 ? -8.504 -10.027 15.766 1.00 96.19 196 ARG A C 1
ATOM 1499 O O . ARG A 1 196 ? -9.008 -10.919 16.441 1.00 96.19 196 ARG A O 1
ATOM 1506 N N . ARG A 1 197 ? -9.225 -9.207 15.000 1.00 96.88 197 ARG A N 1
ATOM 1507 C CA . ARG A 1 197 ? -10.691 -9.241 14.903 1.00 96.88 197 ARG A CA 1
ATOM 1508 C C . ARG A 1 197 ? -11.185 -9.677 13.528 1.00 96.88 197 ARG A C 1
ATOM 1510 O O . ARG A 1 197 ? -12.253 -10.273 13.445 1.00 96.88 197 ARG A O 1
ATOM 1517 N N . PHE A 1 198 ? -10.442 -9.345 12.483 1.00 97.62 198 PHE A N 1
ATOM 1518 C CA . PHE A 1 198 ? -10.804 -9.591 11.095 1.00 97.62 198 PHE A CA 1
ATOM 1519 C C . PHE A 1 198 ? -9.732 -10.453 10.435 1.00 97.62 198 PHE A C 1
ATOM 1521 O O . PHE A 1 198 ? -8.542 -10.274 10.699 1.00 97.62 198 PHE A O 1
ATOM 1528 N N . ASN A 1 199 ? -10.161 -11.362 9.563 1.00 97.81 199 ASN A N 1
ATOM 1529 C CA . ASN A 1 199 ? -9.269 -12.223 8.800 1.00 97.81 199 ASN A CA 1
ATOM 1530 C C . ASN A 1 199 ? -9.211 -11.700 7.371 1.00 97.81 199 ASN A C 1
ATOM 1532 O O . ASN A 1 199 ? -10.238 -11.626 6.712 1.00 97.81 199 ASN A O 1
ATOM 1536 N N . VAL A 1 200 ? -8.021 -11.382 6.864 1.00 98.44 200 VAL A N 1
ATOM 1537 C CA . VAL A 1 200 ? -7.882 -11.035 5.446 1.00 98.44 200 VAL A CA 1
ATOM 1538 C C . VAL A 1 200 ? -8.064 -12.314 4.628 1.00 98.44 200 VAL A C 1
ATOM 1540 O O . VAL A 1 200 ? -7.183 -13.170 4.568 1.00 98.44 200 VAL A O 1
ATOM 1543 N N . MET A 1 201 ? -9.234 -12.474 4.018 1.00 98.50 201 MET A N 1
ATOM 1544 C CA . MET A 1 201 ? -9.589 -13.686 3.285 1.00 98.50 201 MET A CA 1
ATOM 1545 C C . MET A 1 201 ? -8.923 -13.708 1.914 1.00 98.50 201 MET A C 1
ATOM 1547 O O . MET A 1 201 ? -8.379 -14.733 1.496 1.00 98.50 201 MET A O 1
ATOM 1551 N N . ARG A 1 202 ? -8.943 -12.572 1.213 1.00 98.50 202 ARG A N 1
ATOM 1552 C CA . ARG A 1 202 ? -8.416 -12.471 -0.147 1.00 98.50 202 ARG A CA 1
ATOM 1553 C C . ARG A 1 202 ? -7.875 -11.081 -0.435 1.00 98.50 202 ARG A C 1
ATOM 1555 O O . ARG A 1 202 ? -8.511 -10.090 -0.094 1.00 98.50 202 ARG A O 1
ATOM 1562 N N . VAL A 1 203 ? -6.749 -11.023 -1.141 1.00 98.62 203 VAL A N 1
ATOM 1563 C CA . VAL A 1 203 ? -6.295 -9.812 -1.830 1.00 98.62 203 VAL A CA 1
ATOM 1564 C C . VAL A 1 203 ? -6.076 -10.127 -3.302 1.00 98.62 203 VAL A C 1
ATOM 1566 O O . VAL A 1 203 ? -5.297 -11.019 -3.633 1.00 98.62 203 VAL A O 1
ATOM 1569 N N . ALA A 1 204 ? -6.755 -9.401 -4.186 1.00 98.25 204 ALA A N 1
ATOM 1570 C CA . ALA A 1 204 ? -6.662 -9.591 -5.630 1.00 98.25 204 ALA A CA 1
ATOM 1571 C C . ALA A 1 204 ? -6.195 -8.306 -6.312 1.00 98.25 204 ALA A C 1
ATOM 1573 O O . ALA A 1 204 ? -6.722 -7.230 -6.033 1.00 98.25 204 ALA A O 1
ATOM 1574 N N . HIS A 1 205 ? -5.218 -8.428 -7.210 1.00 97.50 205 HIS A N 1
ATOM 1575 C CA . HIS A 1 205 ? -4.840 -7.358 -8.131 1.00 97.50 205 HIS A CA 1
ATOM 1576 C C . HIS A 1 205 ? -5.515 -7.628 -9.475 1.00 97.50 205 HIS A C 1
ATOM 1578 O O . HIS A 1 205 ? -5.232 -8.635 -10.127 1.00 97.50 205 HIS A O 1
ATOM 1584 N N . VAL A 1 206 ? -6.446 -6.760 -9.857 1.00 96.25 206 VAL A N 1
ATOM 1585 C CA . VAL A 1 206 ? -7.216 -6.874 -11.093 1.00 96.25 206 VAL A CA 1
ATOM 1586 C C . VAL A 1 206 ? -6.689 -5.838 -12.071 1.00 96.25 206 VAL A C 1
ATOM 1588 O O . VAL A 1 206 ? -6.889 -4.635 -11.893 1.00 96.25 206 VAL A O 1
ATOM 1591 N N . ASN A 1 207 ? -6.007 -6.317 -13.107 1.00 91.06 207 ASN A N 1
ATOM 1592 C CA . ASN A 1 207 ? -5.515 -5.464 -14.179 1.00 91.06 207 ASN A CA 1
ATOM 1593 C C . ASN A 1 207 ? -6.714 -4.913 -14.949 1.00 91.06 207 ASN A C 1
ATOM 1595 O O . ASN A 1 207 ? -7.513 -5.673 -15.503 1.00 91.06 207 ASN A O 1
ATOM 1599 N N . PHE A 1 208 ? -6.847 -3.591 -14.977 1.00 81.62 208 PHE A N 1
ATOM 1600 C CA . PHE A 1 208 ? -7.791 -2.943 -15.871 1.00 81.62 208 PHE A CA 1
ATOM 1601 C C . PHE A 1 208 ? -7.218 -2.845 -17.283 1.00 81.62 208 PHE A C 1
ATOM 1603 O O . PHE A 1 208 ? -6.022 -3.010 -17.513 1.00 81.62 208 PHE A O 1
ATOM 1610 N N . VAL A 1 209 ? -8.099 -2.571 -18.245 1.00 71.94 209 VAL A N 1
ATOM 1611 C CA . VAL A 1 209 ? -7.690 -2.243 -19.611 1.00 71.94 209 VAL A CA 1
ATOM 1612 C C . VAL A 1 209 ? -6.759 -1.030 -19.542 1.00 71.94 209 VAL A C 1
ATOM 1614 O O . VAL A 1 209 ? -7.173 0.015 -19.040 1.00 71.94 209 VAL A O 1
ATOM 1617 N N . GLU A 1 210 ? -5.546 -1.163 -20.089 1.00 67.12 210 GLU A N 1
ATOM 1618 C CA . GLU A 1 210 ? -4.414 -0.207 -20.031 1.00 67.12 210 GLU A CA 1
ATOM 1619 C C . GLU A 1 210 ? -4.742 1.243 -20.445 1.00 67.12 210 GLU A C 1
ATOM 1621 O O . GLU A 1 210 ? -3.913 2.139 -20.339 1.00 67.12 210 GLU A O 1
ATOM 1626 N N . ARG A 1 211 ? -5.954 1.503 -20.939 1.00 78.75 211 ARG A N 1
ATOM 1627 C CA . ARG A 1 211 ? -6.422 2.822 -21.372 1.00 78.75 211 ARG A CA 1
ATOM 1628 C C . ARG A 1 211 ? -7.109 3.640 -20.279 1.00 78.75 211 ARG A C 1
ATOM 1630 O O . ARG A 1 211 ? -7.378 4.811 -20.519 1.00 78.75 211 ARG A O 1
ATOM 1637 N N . VAL A 1 212 ? -7.457 3.038 -19.140 1.00 88.25 212 VAL A N 1
ATOM 1638 C CA . VAL A 1 212 ? -8.226 3.725 -18.083 1.00 88.25 212 VAL A CA 1
ATOM 1639 C C . VAL A 1 212 ? -7.316 4.274 -16.991 1.00 88.25 212 VAL A C 1
ATOM 1641 O O . VAL A 1 212 ? -7.522 5.386 -16.515 1.00 88.25 212 VAL A O 1
ATOM 1644 N N . THR A 1 213 ? -6.322 3.493 -16.588 1.00 93.00 213 THR A N 1
ATOM 1645 C CA . THR A 1 213 ? -5.380 3.842 -15.528 1.00 93.00 213 THR A CA 1
ATOM 1646 C C . THR A 1 213 ? -4.088 3.066 -15.739 1.00 93.00 213 THR A C 1
ATOM 1648 O O . THR A 1 213 ? -4.081 1.969 -16.298 1.00 93.00 213 THR A O 1
ATOM 1651 N N . ASP A 1 214 ? -2.997 3.662 -15.289 1.00 93.19 214 ASP A N 1
ATOM 1652 C CA . ASP A 1 214 ? -1.677 3.069 -15.166 1.00 93.19 214 ASP A CA 1
ATOM 1653 C C . ASP A 1 214 ? -1.524 2.182 -13.917 1.00 93.19 214 ASP A C 1
ATOM 1655 O O . ASP A 1 214 ? -0.445 1.628 -13.692 1.00 93.19 214 ASP A O 1
ATOM 1659 N N . HIS A 1 215 ? -2.597 2.004 -13.138 1.00 95.88 215 HIS A N 1
ATOM 1660 C CA . HIS A 1 215 ? -2.650 1.145 -11.962 1.00 95.88 215 HIS A CA 1
ATOM 1661 C C . HIS A 1 215 ? -3.652 -0.011 -12.106 1.00 95.88 215 HIS A C 1
ATOM 1663 O O . HIS A 1 215 ? -4.603 0.006 -12.885 1.00 95.88 215 HIS A O 1
ATOM 1669 N N . SER A 1 216 ? -3.437 -1.049 -11.307 1.00 95.88 216 SER A N 1
ATOM 1670 C CA . SER A 1 216 ? -4.358 -2.168 -11.124 1.00 95.88 216 SER A CA 1
ATOM 1671 C C . SER A 1 216 ? -5.330 -1.858 -9.994 1.00 95.88 216 SER A C 1
ATOM 1673 O O . SER A 1 216 ? -4.965 -1.230 -9.002 1.00 95.88 216 SER A O 1
ATOM 1675 N N . LEU A 1 217 ? -6.557 -2.369 -10.082 1.00 95.94 217 LEU A N 1
ATOM 1676 C CA . LEU A 1 217 ? -7.453 -2.352 -8.931 1.00 95.94 217 LEU A CA 1
ATOM 1677 C C . LEU A 1 217 ? -6.968 -3.340 -7.885 1.00 95.94 217 LEU A C 1
ATOM 1679 O O . LEU A 1 217 ? -6.743 -4.509 -8.200 1.00 95.94 217 LEU A O 1
ATOM 1683 N N . ILE A 1 218 ? -6.911 -2.906 -6.631 1.00 97.50 218 ILE A N 1
ATOM 1684 C CA . ILE A 1 218 ? -6.730 -3.823 -5.511 1.00 97.50 218 ILE A CA 1
ATOM 1685 C C . ILE A 1 218 ? -8.055 -4.028 -4.793 1.00 97.50 218 ILE A C 1
ATOM 1687 O O . ILE A 1 218 ? -8.682 -3.082 -4.320 1.00 97.50 218 ILE A O 1
ATOM 1691 N N . LEU A 1 219 ? -8.445 -5.292 -4.674 1.00 97.75 219 LEU A N 1
ATOM 1692 C CA . LEU A 1 219 ? -9.566 -5.741 -3.859 1.00 97.75 219 LEU A CA 1
ATOM 1693 C C . LEU A 1 219 ? -9.027 -6.422 -2.600 1.00 97.75 219 LEU A C 1
ATOM 1695 O O . LEU A 1 219 ? -8.090 -7.215 -2.689 1.00 97.75 219 LEU A O 1
ATOM 1699 N N . CYS A 1 220 ? -9.627 -6.132 -1.446 1.00 98.19 220 CYS A N 1
ATOM 1700 C CA . CYS A 1 220 ? -9.280 -6.736 -0.161 1.00 98.19 220 CYS A CA 1
ATOM 1701 C C . CYS A 1 220 ? -10.559 -7.191 0.555 1.00 98.19 220 CYS A C 1
ATOM 1703 O O . CYS A 1 220 ? -11.335 -6.357 1.021 1.00 98.19 220 CYS A O 1
ATOM 1705 N N . ASP A 1 221 ? -10.751 -8.505 0.658 1.00 97.81 221 ASP A N 1
ATOM 1706 C CA . ASP A 1 221 ? -11.879 -9.124 1.356 1.00 97.81 221 ASP A CA 1
ATOM 1707 C C . ASP A 1 221 ? -11.462 -9.480 2.791 1.00 97.81 221 ASP A C 1
ATOM 1709 O O . ASP A 1 221 ? -10.425 -10.123 2.995 1.00 97.81 221 ASP A O 1
ATOM 1713 N N . VAL A 1 222 ? -12.262 -9.059 3.777 1.00 94.69 222 VAL A N 1
ATOM 1714 C CA . VAL A 1 222 ? -11.984 -9.142 5.228 1.00 94.69 222 VAL A CA 1
ATOM 1715 C C . VAL A 1 222 ? -13.155 -9.689 6.035 1.00 94.69 222 VAL A C 1
ATOM 1717 O O . VAL A 1 222 ? -14.304 -9.577 5.550 1.00 94.69 222 VAL A O 1
#